Protein AF-A0A382CNJ0-F1 (afdb_monomer_lite)

Sequence (183 aa):
MDKNGNTVVKNKIWQTPEGKGLDHAAVQPHTAGRRARTCESCHDNPKTLGYGIEEGRFLKGYEKGFGVDLATVRGRKIPQQRQIQSQAIPGLDHDLSQIVTRNNRQLVSIGSHWPLTGPLPAFMRKKMERTGLCIGCHQNMLDEGMWAKVNSTAFINNEQHRAIMNRALSAYSKYKSAPIKLK

Secondary structure (DSSP, 8-state):
--TTS--S-SSPPPEETTEEEEEEPPPPSS--SSSPPPTHHHHT-TTTTTB-GGGGTSS--GGG-B----B-TTS-B--SS---SB---TT--S-TTB-B-TTS-B-EEE-TTSTT--SPPHHHHHHHTSTTSHHHHHTTTT-HHHHHHH--SSPP-HHHHHHHHHHHHHHHTTS-PPP----

Foldseek 3Di:
DDPVPDDPDDLEFDADPQATAPEDEFDDPADPDPDGDDLCVQLVACLNQQCAHVSQPDDFDLQPADFDADADPVRHGDDPDGDGPHDHNNLRGTHPSHQAHPVGRGHYHYPVVDPPDDGDDPVVSQVSNLPPVCCVQVVCVVVPVVNVVPDDPDDAHPVSVVVVVVVVVVVVVVDDDDDDDDD

Radius of gyration: 23.88 Å; chains: 1; bounding box: 51×46×76 Å

Structure (mmCIF, N/CA/C/O backbone):
data_AF-A0A382CNJ0-F1
#
_entry.id   AF-A0A382CNJ0-F1
#
loop_
_atom_site.group_PDB
_atom_site.id
_atom_site.type_symbol
_atom_site.label_atom_id
_atom_site.label_alt_id
_atom_site.label_comp_id
_atom_site.label_asym_id
_atom_site.label_entity_id
_atom_site.label_seq_id
_atom_site.pdbx_PDB_ins_code
_atom_site.Cartn_x
_atom_site.Cartn_y
_atom_site.Cartn_z
_atom_site.occupancy
_atom_site.B_iso_or_equiv
_atom_site.auth_seq_id
_atom_site.auth_comp_id
_atom_site.auth_asym_id
_atom_site.auth_atom_id
_atom_site.pdbx_PDB_model_num
ATOM 1 N N . MET A 1 1 ? -5.829 7.109 31.159 1.00 84.06 1 MET A N 1
ATOM 2 C CA . MET A 1 1 ? -7.006 7.404 32.001 1.00 84.06 1 MET A CA 1
ATOM 3 C C . MET A 1 1 ? -6.749 8.713 32.725 1.00 84.06 1 MET A C 1
ATOM 5 O O . MET A 1 1 ? -5.592 9.115 32.778 1.00 84.06 1 MET A O 1
ATOM 9 N N . ASP A 1 2 ? -7.783 9.413 33.180 1.00 92.56 2 ASP A N 1
ATOM 10 C CA . ASP A 1 2 ? -7.605 10.614 33.997 1.00 92.56 2 ASP A CA 1
ATOM 11 C C . ASP A 1 2 ? -7.265 10.216 35.442 1.00 92.56 2 ASP A C 1
ATOM 13 O O . ASP A 1 2 ? -7.192 9.031 35.781 1.00 92.56 2 ASP A O 1
ATOM 17 N N . LYS A 1 3 ? -7.075 11.217 36.305 1.00 94.19 3 LYS A N 1
ATOM 18 C CA . LYS A 1 3 ? -6.813 11.019 37.738 1.00 94.19 3 LYS A CA 1
ATOM 19 C C . LYS A 1 3 ? -7.940 10.294 38.492 1.00 94.19 3 LYS A C 1
ATOM 21 O O . LYS A 1 3 ? -7.707 9.821 39.595 1.00 94.19 3 LYS A O 1
ATOM 26 N N . ASN A 1 4 ? -9.135 10.209 37.907 1.00 95.12 4 ASN A N 1
ATOM 27 C CA . ASN A 1 4 ? -10.314 9.571 38.490 1.00 95.12 4 ASN A CA 1
ATOM 28 C C . ASN A 1 4 ? -10.550 8.159 37.916 1.00 95.12 4 ASN A C 1
ATOM 30 O O . ASN A 1 4 ? -11.558 7.534 38.230 1.00 95.12 4 ASN A O 1
ATOM 34 N N . GLY A 1 5 ? -9.655 7.657 37.056 1.00 93.88 5 GLY A N 1
ATOM 35 C CA . GLY A 1 5 ? -9.800 6.351 36.408 1.00 93.88 5 GLY A CA 1
ATOM 36 C C . GLY A 1 5 ? -10.704 6.348 35.170 1.00 93.88 5 GLY A C 1
ATOM 37 O O . GLY A 1 5 ? -10.964 5.285 34.608 1.00 93.88 5 GLY A O 1
ATOM 38 N N . ASN A 1 6 ? -11.157 7.505 34.681 1.00 95.62 6 ASN A N 1
ATOM 39 C CA . ASN A 1 6 ? -11.971 7.568 33.470 1.00 95.62 6 ASN A CA 1
ATOM 40 C C . ASN A 1 6 ? -11.113 7.416 32.212 1.00 95.62 6 ASN A C 1
ATOM 42 O O . ASN A 1 6 ? -9.960 7.856 32.127 1.00 95.62 6 ASN A O 1
ATOM 46 N N . THR A 1 7 ? -11.696 6.824 31.172 1.00 93.56 7 THR A N 1
ATOM 47 C CA . THR A 1 7 ? -11.050 6.740 29.858 1.00 93.56 7 THR A CA 1
ATOM 48 C C . THR A 1 7 ? -11.019 8.121 29.203 1.00 93.56 7 THR A C 1
ATOM 50 O O . THR A 1 7 ? -12.058 8.658 28.846 1.00 93.56 7 THR A O 1
ATOM 53 N N . VAL A 1 8 ? -9.820 8.675 29.011 1.00 93.00 8 VAL A N 1
ATOM 54 C CA . VAL A 1 8 ? -9.621 9.994 28.370 1.00 93.00 8 VAL A CA 1
ATOM 55 C C . VAL A 1 8 ? -9.593 9.867 26.851 1.00 93.00 8 VAL A C 1
ATOM 57 O O . VAL A 1 8 ? -10.141 10.696 26.135 1.00 93.00 8 VAL A O 1
ATOM 60 N N . VAL A 1 9 ? -8.965 8.803 26.347 1.00 92.31 9 VAL A N 1
ATOM 61 C CA . VAL A 1 9 ? -8.869 8.491 24.921 1.00 92.31 9 VAL A CA 1
ATOM 62 C C . VAL A 1 9 ? -8.908 6.975 24.759 1.00 92.31 9 VAL A C 1
ATOM 64 O O . VAL A 1 9 ? -8.212 6.258 25.476 1.00 92.31 9 VAL A O 1
ATOM 67 N N . LYS A 1 10 ? -9.704 6.487 23.805 1.00 92.12 10 LYS A N 1
ATOM 68 C CA . LYS A 1 10 ? -9.759 5.075 23.408 1.00 92.12 10 LYS A CA 1
ATOM 69 C C . LYS A 1 10 ? -9.636 4.978 21.895 1.00 92.12 10 LYS A C 1
ATOM 71 O O . LYS A 1 10 ? -10.383 5.650 21.191 1.00 92.12 10 LYS A O 1
ATOM 76 N N . ASN A 1 11 ? -8.712 4.143 21.415 1.00 93.19 11 ASN A N 1
ATOM 77 C CA . ASN A 1 11 ? -8.548 3.795 19.997 1.00 93.19 11 ASN A CA 1
ATOM 78 C C . ASN A 1 11 ? -8.570 5.002 19.037 1.00 93.19 11 ASN A C 1
ATOM 80 O O . ASN A 1 11 ? -9.152 4.952 17.952 1.00 93.19 11 ASN A O 1
ATOM 84 N N . LYS A 1 12 ? -7.949 6.110 19.454 1.00 93.19 12 LYS A N 1
ATOM 85 C CA . LYS A 1 12 ? -7.821 7.325 18.650 1.00 93.19 12 LYS A CA 1
ATOM 86 C C . LYS A 1 12 ? -6.570 7.220 17.789 1.00 93.19 12 LYS A C 1
ATOM 88 O O . LYS A 1 12 ? -5.479 7.015 18.311 1.00 93.19 12 LYS A O 1
ATOM 93 N N . ILE A 1 13 ? -6.742 7.423 16.490 1.00 93.44 13 ILE A N 1
ATOM 94 C CA . ILE A 1 13 ? -5.640 7.636 15.554 1.00 93.44 13 ILE A CA 1
ATOM 95 C C . ILE A 1 13 ? -5.435 9.142 15.406 1.00 93.44 13 ILE A C 1
ATOM 97 O O . ILE A 1 13 ? -6.371 9.873 15.069 1.00 93.44 13 ILE A O 1
ATOM 101 N N . TRP A 1 14 ? -4.216 9.593 15.683 1.00 92.56 14 TRP A N 1
ATOM 102 C CA . TRP A 1 14 ? -3.784 10.968 15.451 1.00 92.56 14 TRP A CA 1
ATOM 103 C C . TRP A 1 14 ? -3.326 11.139 14.003 1.00 92.56 14 TRP A C 1
ATOM 105 O O . TRP A 1 14 ? -2.926 10.170 13.364 1.00 92.56 14 TRP A O 1
ATOM 115 N N . GLN A 1 15 ? -3.431 12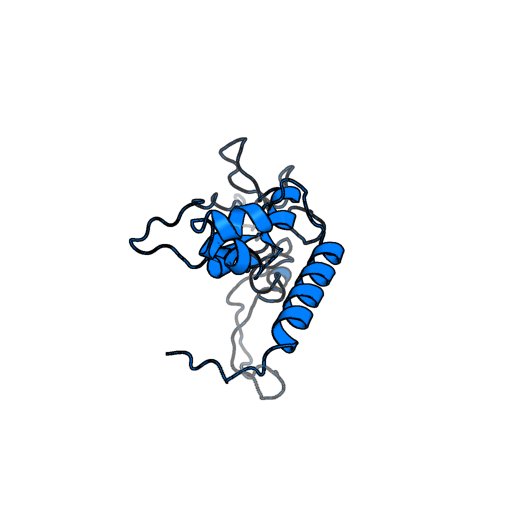.353 13.467 1.00 91.00 15 GLN A N 1
ATOM 116 C CA . GLN A 1 15 ? -3.007 12.661 12.100 1.00 91.00 15 GLN A CA 1
ATOM 117 C C . GLN A 1 15 ? -1.586 13.226 12.108 1.00 91.00 15 GLN A C 1
ATOM 119 O O . GLN A 1 15 ? -1.226 13.981 13.011 1.00 91.00 15 GLN A O 1
ATOM 124 N N . THR A 1 16 ? -0.813 12.886 11.086 1.00 89.00 16 THR A N 1
ATOM 125 C CA . THR A 1 16 ? 0.437 13.547 10.701 1.00 89.00 16 THR A CA 1
ATOM 126 C C . THR A 1 16 ? 0.211 14.291 9.379 1.00 89.00 16 THR A C 1
ATOM 128 O O . THR A 1 16 ? -0.836 14.103 8.748 1.00 89.00 16 THR A O 1
ATOM 131 N N . PRO A 1 17 ? 1.150 15.140 8.926 1.00 88.00 17 PRO A N 1
ATOM 132 C CA . PRO A 1 17 ? 1.033 15.798 7.623 1.00 88.00 17 PRO A CA 1
ATOM 133 C C . PRO A 1 17 ? 0.864 14.820 6.445 1.00 88.00 17 PRO A C 1
ATOM 135 O O . PRO A 1 17 ? 0.212 15.150 5.458 1.00 88.00 17 PRO A O 1
ATOM 138 N N . GLU A 1 18 ? 1.419 13.609 6.553 1.00 85.50 18 GLU A N 1
ATOM 139 C CA . GLU A 1 18 ? 1.436 12.590 5.496 1.00 85.50 18 GLU A CA 1
ATOM 140 C C . GLU A 1 18 ? 0.220 11.646 5.525 1.00 85.50 18 GLU A C 1
ATOM 142 O O . GLU A 1 18 ? -0.078 10.991 4.522 1.00 85.50 18 GLU A O 1
ATOM 147 N N . GLY A 1 19 ? -0.481 11.540 6.659 1.00 88.94 19 GLY A N 1
ATOM 148 C CA . GLY A 1 19 ? -1.627 10.646 6.817 1.00 88.94 19 GLY A CA 1
ATOM 149 C C . GLY A 1 19 ? -1.921 10.274 8.269 1.00 88.94 19 GLY A C 1
ATOM 150 O O . GLY A 1 19 ? -1.578 10.985 9.208 1.00 88.94 19 GLY A O 1
ATOM 151 N N . LYS A 1 20 ? -2.576 9.131 8.472 1.00 93.00 20 LYS A N 1
ATOM 152 C CA . LYS A 1 20 ? -2.833 8.591 9.812 1.00 93.00 20 LYS A CA 1
ATOM 153 C C . LYS A 1 20 ? -1.515 8.197 10.473 1.00 93.00 20 LYS A C 1
ATOM 155 O O . LYS A 1 20 ? -0.729 7.484 9.857 1.00 93.00 20 LYS A O 1
ATOM 160 N N . GLY A 1 21 ? -1.324 8.579 11.735 1.00 90.44 21 GLY A N 1
ATOM 161 C CA . GLY A 1 21 ? -0.161 8.264 12.574 1.00 90.44 21 GLY A CA 1
ATOM 162 C C . GLY A 1 21 ? -0.084 6.791 12.977 1.00 90.44 21 GLY A C 1
ATOM 163 O O . GLY A 1 21 ? -0.119 6.452 14.156 1.00 90.44 21 GLY A O 1
ATOM 164 N N . LEU A 1 22 ? -0.038 5.920 11.978 1.00 87.38 22 LEU A N 1
ATOM 165 C CA . LEU A 1 22 ? 0.179 4.486 12.062 1.00 87.38 22 LEU A CA 1
ATOM 166 C C . LEU A 1 22 ? 1.546 4.239 11.429 1.00 87.38 22 LEU A C 1
ATOM 168 O O . LEU A 1 22 ? 1.629 3.964 10.233 1.00 87.38 22 LEU A O 1
ATOM 172 N N . ASP A 1 23 ? 2.609 4.438 12.207 1.00 82.69 23 ASP A N 1
ATOM 173 C CA . ASP A 1 23 ? 3.966 4.390 11.664 1.00 82.69 23 ASP A CA 1
ATOM 174 C C . ASP A 1 23 ? 4.317 2.969 11.217 1.00 82.69 23 ASP A C 1
ATOM 176 O O . ASP A 1 23 ? 4.277 2.013 11.997 1.00 82.69 23 ASP A O 1
ATOM 180 N N . HIS A 1 24 ? 4.643 2.838 9.936 1.00 83.75 24 HIS A N 1
ATOM 181 C CA . HIS A 1 24 ? 5.145 1.602 9.360 1.00 83.75 24 HIS A CA 1
ATOM 182 C C . HIS A 1 24 ? 6.660 1.683 9.220 1.00 83.75 24 HIS A C 1
ATOM 184 O O . HIS A 1 24 ? 7.203 2.665 8.711 1.00 83.75 24 HIS A O 1
ATOM 190 N N . ALA A 1 25 ? 7.349 0.617 9.626 1.00 79.81 25 ALA A N 1
ATOM 191 C CA . ALA A 1 25 ? 8.785 0.513 9.421 1.00 79.81 25 ALA A CA 1
ATOM 192 C C . ALA A 1 25 ? 9.112 0.513 7.919 1.00 79.81 25 ALA A C 1
ATOM 194 O O . ALA A 1 25 ? 8.466 -0.180 7.127 1.00 79.81 25 ALA A O 1
ATOM 195 N N . ALA A 1 26 ? 10.145 1.265 7.535 1.00 75.62 26 ALA A N 1
ATOM 196 C CA . ALA A 1 26 ? 10.660 1.235 6.174 1.00 75.62 26 ALA A CA 1
ATOM 197 C C . ALA A 1 26 ? 11.135 -0.186 5.823 1.00 75.62 26 ALA A C 1
ATOM 199 O O . ALA A 1 26 ? 11.853 -0.832 6.590 1.00 75.62 26 ALA A O 1
ATOM 200 N N . VAL A 1 27 ? 10.716 -0.685 4.661 1.00 69.44 27 VAL A N 1
ATOM 201 C CA . VAL A 1 27 ? 11.081 -2.027 4.199 1.00 69.44 27 VAL A CA 1
ATOM 202 C C . VAL A 1 27 ? 12.516 -2.049 3.676 1.00 69.44 27 VAL A C 1
ATOM 204 O O . VAL A 1 27 ? 12.941 -1.149 2.955 1.00 69.44 27 VAL A O 1
ATOM 207 N N . GLN A 1 28 ? 13.257 -3.107 4.013 1.00 67.69 28 GLN A N 1
ATOM 208 C CA . GLN A 1 28 ? 14.565 -3.381 3.419 1.00 67.69 28 GLN A CA 1
ATOM 209 C C . GLN A 1 28 ? 14.383 -3.674 1.919 1.00 67.69 28 GLN A C 1
ATOM 211 O O . GLN A 1 28 ? 13.685 -4.635 1.578 1.00 67.69 28 GLN A O 1
ATOM 216 N N . PRO A 1 29 ? 14.976 -2.876 1.009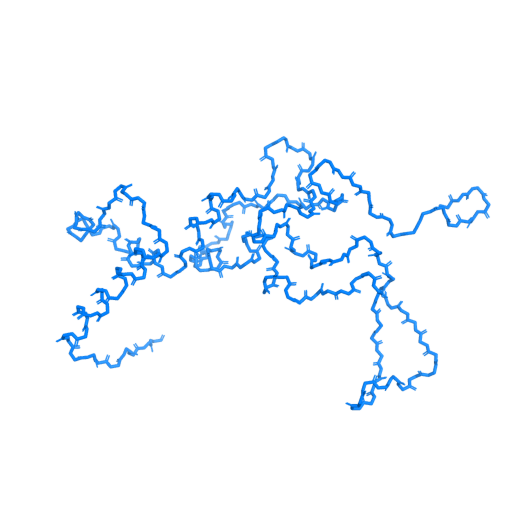 1.00 64.81 29 PRO A N 1
ATOM 217 C CA . PRO A 1 29 ? 14.693 -2.965 -0.424 1.00 64.81 29 PRO A CA 1
ATOM 218 C C . PRO A 1 29 ? 15.370 -4.163 -1.105 1.00 64.81 29 PRO A C 1
ATOM 220 O O . PRO A 1 29 ? 15.152 -4.395 -2.292 1.00 64.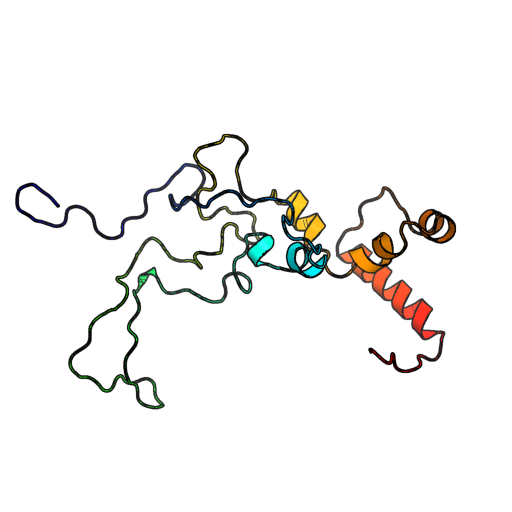81 29 PRO A O 1
ATOM 223 N N . HIS A 1 30 ? 16.185 -4.935 -0.380 1.00 62.34 30 HIS A N 1
ATOM 224 C CA . HIS A 1 30 ? 16.871 -6.111 -0.901 1.00 62.34 30 HIS A CA 1
ATOM 225 C C . HIS A 1 30 ? 16.569 -7.365 -0.073 1.00 62.34 30 HIS A C 1
ATOM 227 O O . HIS A 1 30 ? 16.402 -7.334 1.146 1.00 62.34 30 HIS A O 1
ATOM 233 N N . THR A 1 31 ? 16.530 -8.512 -0.751 1.00 65.38 31 THR A N 1
ATOM 234 C CA . THR A 1 31 ? 16.399 -9.814 -0.086 1.00 65.38 31 THR A CA 1
ATOM 235 C C . THR A 1 31 ? 17.691 -10.109 0.684 1.00 65.38 31 THR A C 1
ATOM 237 O O . THR A 1 31 ? 18.755 -10.144 0.083 1.00 65.38 31 THR A O 1
ATOM 240 N N . ALA A 1 32 ? 17.611 -10.340 1.998 1.00 72.44 32 ALA A N 1
ATOM 241 C CA . ALA A 1 32 ? 18.757 -10.753 2.828 1.00 72.44 32 ALA A CA 1
ATOM 242 C C . ALA A 1 32 ? 18.930 -12.289 2.919 1.00 72.44 32 ALA A C 1
ATOM 244 O O . ALA A 1 32 ? 19.758 -12.793 3.672 1.00 72.44 32 ALA A O 1
ATOM 245 N N . GLY A 1 33 ? 18.110 -13.052 2.189 1.00 76.44 33 GLY A N 1
ATOM 246 C CA . GLY A 1 33 ? 18.160 -14.515 2.149 1.00 76.44 33 GLY A CA 1
ATOM 247 C C . GLY A 1 33 ? 19.165 -15.062 1.129 1.00 76.44 33 GLY A C 1
ATOM 248 O O . GLY A 1 33 ? 19.521 -14.389 0.168 1.00 76.44 33 GLY A O 1
ATOM 249 N N . ARG A 1 34 ? 19.565 -16.333 1.292 1.00 79.50 34 ARG A N 1
ATOM 250 C CA . ARG A 1 34 ? 20.523 -17.032 0.401 1.00 79.50 34 ARG A CA 1
ATOM 251 C C . ARG A 1 34 ? 20.033 -17.229 -1.039 1.00 79.50 34 ARG A C 1
ATOM 253 O O . ARG A 1 34 ? 20.834 -17.535 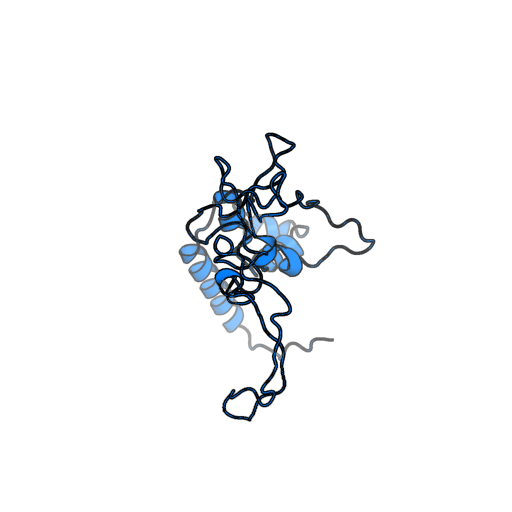-1.914 1.00 79.50 34 ARG A O 1
ATOM 260 N N . ARG A 1 35 ? 18.723 -17.135 -1.272 1.00 76.62 35 ARG A N 1
ATOM 261 C CA . ARG A 1 35 ? 18.098 -17.223 -2.596 1.00 76.62 35 ARG A CA 1
ATOM 262 C C . ARG A 1 35 ? 17.345 -15.927 -2.858 1.00 76.62 35 ARG A C 1
ATOM 264 O O . ARG A 1 35 ? 16.552 -15.506 -2.014 1.00 76.62 35 ARG A O 1
ATOM 271 N N . ALA A 1 36 ? 17.588 -15.323 -4.017 1.00 74.88 36 ALA A N 1
ATOM 272 C CA . ALA A 1 36 ? 16.813 -14.180 -4.471 1.00 74.88 36 ALA A CA 1
ATOM 273 C C . ALA A 1 36 ? 15.347 -14.595 -4.671 1.00 74.88 36 ALA A C 1
ATOM 275 O O . ALA A 1 36 ? 15.061 -15.700 -5.138 1.00 74.88 36 ALA A O 1
ATOM 276 N N . ARG A 1 37 ? 14.416 -13.714 -4.293 1.00 73.56 37 ARG A N 1
ATOM 277 C CA . ARG A 1 37 ? 12.998 -13.886 -4.629 1.00 73.56 37 ARG A CA 1
ATOM 278 C C . ARG A 1 37 ? 12.807 -13.719 -6.136 1.00 73.56 37 ARG A C 1
ATOM 280 O O . ARG A 1 37 ? 13.584 -13.015 -6.779 1.00 73.56 37 ARG A O 1
ATOM 287 N N . THR A 1 38 ? 11.763 -14.337 -6.681 1.00 73.00 38 THR A N 1
ATOM 288 C CA . THR A 1 38 ? 11.374 -14.101 -8.076 1.00 73.00 38 THR A CA 1
ATOM 289 C C . THR A 1 38 ? 10.930 -12.650 -8.259 1.00 73.00 38 THR A C 1
ATOM 291 O O . THR A 1 38 ? 10.475 -12.007 -7.307 1.00 73.00 38 THR A O 1
ATOM 294 N N . CYS A 1 39 ? 11.066 -12.119 -9.473 1.00 69.75 39 CYS A N 1
ATOM 295 C CA . CYS A 1 39 ? 10.711 -10.736 -9.779 1.00 69.75 39 CYS A CA 1
ATOM 296 C C . CYS A 1 39 ? 9.248 -10.443 -9.402 1.00 69.75 39 CYS A C 1
ATOM 298 O O . CYS A 1 39 ? 8.950 -9.431 -8.769 1.00 69.75 39 CYS A O 1
ATOM 300 N N . GLU A 1 40 ? 8.346 -11.373 -9.700 1.00 72.25 40 GLU A N 1
ATOM 301 C CA . GLU A 1 40 ? 6.896 -11.282 -9.492 1.00 72.25 40 GLU A CA 1
ATOM 302 C C . GLU A 1 40 ? 6.552 -11.156 -8.009 1.00 72.25 40 GLU A C 1
ATOM 304 O O . GLU A 1 40 ? 5.628 -10.432 -7.645 1.00 72.25 40 GLU A O 1
ATOM 309 N N . SER A 1 41 ? 7.350 -11.780 -7.131 1.00 73.38 41 SER A N 1
ATOM 310 C CA . SER A 1 41 ? 7.137 -11.717 -5.683 1.00 73.38 41 SER A CA 1
ATOM 311 C C . SER A 1 41 ? 7.139 -10.281 -5.150 1.00 73.38 41 SER A C 1
ATOM 313 O O . SER A 1 41 ? 6.546 -10.036 -4.095 1.00 73.38 41 SER A O 1
ATOM 315 N N . CYS A 1 42 ? 7.815 -9.356 -5.837 1.00 71.62 42 CYS A N 1
ATOM 316 C CA . CYS A 1 42 ? 7.889 -7.952 -5.450 1.00 71.62 42 CYS A CA 1
ATOM 317 C C . CYS A 1 42 ? 7.249 -7.012 -6.476 1.00 71.62 42 CYS A C 1
ATOM 319 O O . CYS A 1 42 ? 6.593 -6.050 -6.086 1.00 71.62 42 CYS A O 1
ATOM 321 N N . HIS A 1 43 ? 7.427 -7.275 -7.769 1.00 73.25 43 HIS A N 1
ATOM 322 C CA . HIS A 1 43 ? 6.995 -6.376 -8.833 1.00 73.25 43 HIS A CA 1
ATOM 323 C C . HIS A 1 43 ? 5.530 -6.573 -9.240 1.00 73.25 43 HIS A C 1
ATOM 325 O O . HIS A 1 43 ? 4.938 -5.616 -9.723 1.00 73.25 43 HIS A O 1
ATOM 331 N N . ASP A 1 44 ? 4.935 -7.745 -8.976 1.00 76.50 44 ASP A N 1
ATOM 332 C CA . ASP A 1 44 ? 3.520 -8.063 -9.259 1.00 76.50 44 ASP A CA 1
ATOM 333 C C . ASP A 1 44 ? 2.683 -8.255 -7.993 1.00 76.50 44 ASP A C 1
ATOM 335 O O . ASP A 1 44 ? 1.645 -8.908 -7.975 1.00 76.50 44 ASP A O 1
ATOM 339 N N . ASN A 1 45 ? 3.154 -7.692 -6.884 1.00 83.69 45 ASN A N 1
ATOM 340 C CA . ASN A 1 45 ? 2.489 -7.834 -5.605 1.00 83.69 45 ASN A CA 1
ATOM 341 C C . ASN A 1 45 ? 1.928 -6.478 -5.145 1.00 83.69 45 ASN A C 1
ATOM 343 O O . ASN A 1 45 ? 2.707 -5.594 -4.767 1.00 83.69 45 ASN A O 1
ATOM 347 N N . PRO A 1 46 ? 0.591 -6.305 -5.108 1.00 88.62 46 PRO A N 1
A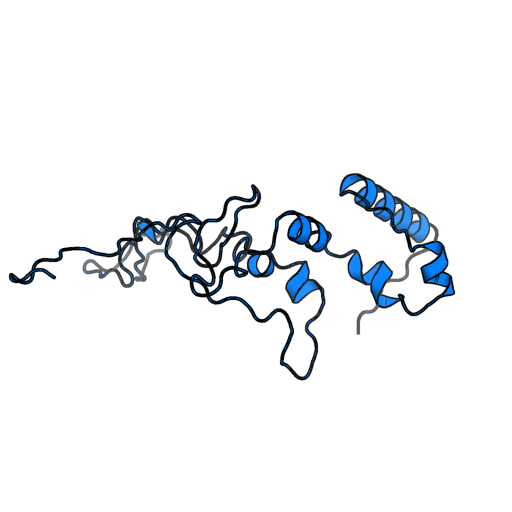TOM 348 C CA . PRO A 1 46 ? -0.038 -5.071 -4.643 1.00 88.62 46 PRO A CA 1
ATOM 349 C C . PRO A 1 46 ? 0.411 -4.645 -3.243 1.00 88.62 46 PRO A C 1
ATOM 351 O O . PRO A 1 46 ? 0.594 -3.453 -2.998 1.00 88.62 46 PRO A O 1
ATOM 354 N N . LYS A 1 47 ? 0.672 -5.603 -2.343 1.00 88.62 47 LYS A N 1
ATOM 355 C CA . LYS A 1 47 ? 1.164 -5.327 -0.988 1.00 88.62 47 LYS A CA 1
ATOM 356 C C . LYS A 1 47 ? 2.551 -4.696 -1.028 1.00 88.62 47 LYS A C 1
ATOM 358 O O . LYS A 1 47 ? 2.787 -3.704 -0.348 1.00 88.62 47 LYS A O 1
ATOM 363 N N . THR A 1 48 ? 3.451 -5.238 -1.847 1.00 85.19 48 THR A N 1
ATOM 364 C CA . THR A 1 48 ? 4.822 -4.720 -2.000 1.00 85.19 48 THR A CA 1
ATOM 365 C C . THR A 1 48 ? 4.832 -3.310 -2.589 1.00 85.19 48 THR A C 1
ATOM 367 O O . THR A 1 48 ? 5.655 -2.482 -2.210 1.00 85.19 48 THR A O 1
ATOM 370 N N . LEU A 1 49 ? 3.873 -3.005 -3.463 1.00 88.12 49 LEU A N 1
ATOM 371 C CA . LEU A 1 49 ? 3.673 -1.671 -4.034 1.00 88.12 49 LEU A CA 1
ATOM 372 C C . LEU A 1 49 ? 2.900 -0.720 -3.099 1.00 88.12 49 LEU A C 1
ATOM 374 O O . LEU A 1 49 ? 2.639 0.423 -3.466 1.00 88.12 49 LEU A O 1
ATOM 378 N N . GLY A 1 50 ? 2.538 -1.164 -1.893 1.00 90.75 50 GLY A N 1
ATOM 379 C CA . GLY A 1 50 ? 1.857 -0.355 -0.883 1.00 90.75 50 GLY A CA 1
ATOM 380 C C . GLY A 1 50 ? 0.342 -0.232 -1.064 1.00 90.75 50 GLY A C 1
ATOM 381 O O . GLY A 1 50 ? -0.280 0.539 -0.340 1.00 90.75 50 GLY A O 1
ATOM 382 N N . TYR A 1 51 ? -0.278 -0.983 -1.978 1.00 92.88 51 TYR A N 1
ATOM 383 C CA . TYR A 1 51 ? -1.734 -0.979 -2.185 1.00 92.88 51 TYR A CA 1
ATOM 384 C C . TYR A 1 51 ? -2.509 -1.875 -1.217 1.00 92.88 51 TYR A C 1
ATOM 386 O O . TYR A 1 51 ? -3.738 -1.854 -1.243 1.00 92.88 51 TYR A O 1
ATOM 394 N N . GLY A 1 52 ? -1.812 -2.626 -0.364 1.00 92.31 52 GLY A N 1
ATOM 395 C CA . GLY A 1 52 ? -2.401 -3.600 0.553 1.00 92.31 52 GLY A CA 1
ATOM 396 C C . GLY A 1 52 ? -2.487 -5.006 -0.033 1.00 92.31 52 GLY A C 1
ATOM 397 O O . GLY A 1 52 ? -2.244 -5.227 -1.223 1.00 92.31 52 GLY A O 1
ATOM 398 N N . ILE A 1 53 ? -2.808 -5.976 0.821 1.00 90.75 53 ILE A N 1
ATOM 399 C CA . ILE A 1 53 ? -3.035 -7.363 0.412 1.00 90.75 53 ILE A CA 1
ATOM 400 C C . ILE A 1 53 ? -4.264 -7.374 -0.491 1.00 90.75 53 ILE A C 1
ATOM 402 O O . ILE A 1 53 ? -5.323 -6.890 -0.095 1.00 90.75 53 ILE A O 1
ATOM 406 N N . GLU A 1 54 ? -4.122 -7.912 -1.707 1.00 89.88 54 GLU A N 1
ATOM 407 C CA . GLU A 1 54 ? -5.229 -7.983 -2.675 1.00 89.88 54 GLU A CA 1
ATOM 408 C C . GLU A 1 54 ? -5.859 -6.598 -2.910 1.00 89.88 54 GLU A C 1
ATOM 410 O O . GLU A 1 54 ? -7.076 -6.424 -2.890 1.00 89.88 54 GLU A O 1
ATOM 415 N N . GLU A 1 55 ? -5.005 -5.578 -3.047 1.00 89.50 55 GLU A N 1
ATOM 416 C CA . GLU A 1 55 ? -5.393 -4.167 -3.216 1.00 89.50 55 GLU A CA 1
ATOM 417 C C . GLU A 1 55 ? -6.173 -3.564 -2.039 1.00 89.50 55 GLU A C 1
ATOM 419 O O . GLU A 1 55 ? -6.965 -2.630 -2.199 1.00 89.50 55 GLU A O 1
ATOM 424 N N . GLY A 1 56 ? -5.978 -4.115 -0.841 1.00 90.88 56 GLY A N 1
ATOM 425 C CA . GLY A 1 56 ? -6.718 -3.697 0.341 1.00 90.88 56 GLY A CA 1
ATOM 426 C C . GLY A 1 56 ? -8.189 -4.083 0.263 1.00 90.88 56 GLY A C 1
ATOM 427 O O . GLY A 1 56 ? -9.028 -3.460 0.911 1.00 90.88 56 GLY A O 1
ATOM 428 N N . ARG A 1 57 ? -8.545 -5.074 -0.568 1.00 90.06 57 ARG A N 1
ATOM 429 C CA . ARG A 1 57 ? -9.912 -5.601 -0.665 1.00 90.06 57 ARG A CA 1
ATOM 430 C C . ARG A 1 57 ? -10.331 -6.297 0.625 1.00 90.06 57 ARG A C 1
ATOM 432 O O . ARG A 1 57 ? -11.496 -6.195 1.015 1.00 90.06 57 ARG A O 1
ATOM 439 N N . PHE A 1 58 ? -9.399 -7.005 1.253 1.00 86.88 58 PHE A N 1
ATOM 440 C CA . PHE A 1 58 ? -9.628 -7.762 2.477 1.00 86.88 58 PHE A CA 1
ATOM 441 C C . PHE A 1 58 ? -9.261 -6.949 3.718 1.00 86.88 58 PHE A C 1
ATOM 443 O O . PHE A 1 58 ? -8.826 -5.807 3.614 1.00 86.88 58 PHE A O 1
ATOM 450 N N . LEU A 1 59 ? -9.475 -7.545 4.897 1.00 84.88 59 LEU A N 1
ATOM 451 C CA . LEU A 1 59 ? -9.064 -6.970 6.181 1.00 84.88 59 LEU A CA 1
ATOM 452 C C . LEU A 1 59 ? -9.620 -5.551 6.414 1.00 84.88 59 LEU A C 1
ATOM 454 O O . LEU A 1 59 ? -8.930 -4.672 6.906 1.00 84.88 59 LEU A O 1
ATOM 458 N N . LYS A 1 60 ? -10.882 -5.320 6.045 1.00 87.81 60 LYS A N 1
ATOM 459 C CA . LYS A 1 60 ? -11.627 -4.091 6.369 1.00 87.81 60 LYS A CA 1
ATOM 460 C C . LYS A 1 60 ? -12.497 -4.305 7.608 1.00 87.81 60 LYS A C 1
ATOM 462 O O . LYS A 1 60 ? -12.700 -5.442 8.031 1.00 87.81 60 LYS A O 1
ATOM 467 N N . GLY A 1 61 ? -13.082 -3.234 8.142 1.00 89.94 61 GLY A N 1
ATOM 468 C CA . GLY A 1 61 ? -14.039 -3.324 9.247 1.00 89.94 61 GLY A CA 1
ATOM 469 C C . GLY A 1 61 ? -13.424 -3.115 10.629 1.00 89.94 61 GLY A C 1
ATOM 470 O O . GLY A 1 61 ? -14.119 -3.294 11.630 1.00 89.94 61 GLY A O 1
ATOM 471 N N . TYR A 1 62 ? -12.146 -2.728 10.716 1.00 92.00 62 TYR A N 1
ATOM 472 C CA . TYR A 1 62 ? -11.509 -2.396 11.992 1.00 92.00 62 TYR A CA 1
ATOM 473 C C . TYR A 1 62 ? -12.229 -1.249 12.712 1.00 92.00 62 TYR A C 1
ATOM 475 O O . TYR A 1 62 ? -12.250 -1.214 13.942 1.00 92.00 62 TYR A O 1
ATOM 483 N N . GLU A 1 63 ? -12.913 -0.372 11.974 1.00 93.56 63 GLU A N 1
ATOM 484 C CA . GLU A 1 63 ? -13.742 0.703 12.513 1.00 93.56 63 GLU A CA 1
ATOM 485 C C . GLU A 1 63 ? -14.969 0.210 13.294 1.00 93.56 63 GLU A C 1
ATOM 487 O O . GLU A 1 63 ? -15.555 0.974 14.057 1.00 93.56 63 GLU A O 1
ATOM 492 N N . LYS A 1 64 ? -15.339 -1.068 13.145 1.00 91.38 64 LYS A N 1
ATOM 493 C CA . LYS A 1 64 ? -16.487 -1.705 13.816 1.00 91.38 64 LYS A CA 1
ATOM 494 C C . LYS A 1 64 ? -16.069 -2.663 14.930 1.00 91.38 64 LYS A C 1
ATOM 496 O O . LYS A 1 64 ? -16.903 -3.056 15.744 1.00 91.38 64 LYS A O 1
ATOM 501 N N . GLY A 1 65 ? -14.784 -3.011 14.986 1.00 90.12 65 GLY A N 1
ATOM 502 C CA . GLY A 1 65 ? -14.285 -4.105 15.810 1.00 90.12 65 GLY A CA 1
ATOM 503 C C . GLY A 1 65 ? -14.709 -5.462 15.249 1.00 90.12 65 GLY A C 1
ATOM 504 O O . GLY A 1 65 ? -15.539 -5.550 14.342 1.00 90.12 65 GLY A O 1
ATOM 505 N N . PHE A 1 66 ? -14.133 -6.541 15.773 1.00 88.75 66 PHE A N 1
ATOM 506 C CA . PHE A 1 66 ? -14.484 -7.884 15.319 1.00 88.75 66 PHE A CA 1
ATOM 507 C C . PHE A 1 66 ? -14.724 -8.859 16.468 1.00 88.75 66 PHE A C 1
ATOM 509 O O . PHE A 1 66 ? -14.075 -8.815 17.516 1.00 88.75 66 PHE A O 1
ATOM 516 N N . GLY A 1 67 ? -15.702 -9.731 16.214 1.00 88.06 67 GLY A N 1
ATOM 517 C CA . GLY A 1 67 ? -16.205 -10.763 17.107 1.00 88.06 67 GLY A CA 1
ATOM 518 C C . GLY A 1 67 ? -16.191 -12.136 16.427 1.00 88.06 67 GLY A C 1
ATOM 519 O O . GLY A 1 67 ? -16.944 -12.348 15.466 1.00 88.06 67 GLY A O 1
ATOM 520 N N . VAL A 1 68 ? -15.380 -13.079 16.902 1.00 88.50 68 VAL A N 1
ATOM 521 C CA . VAL A 1 68 ? -15.416 -14.480 16.449 1.00 88.50 68 VAL A CA 1
ATOM 522 C C . VAL A 1 68 ? -16.270 -15.280 17.426 1.00 88.50 68 VAL A C 1
ATOM 524 O O . VAL A 1 68 ? -16.000 -15.292 18.618 1.00 88.50 68 VAL A O 1
ATOM 527 N N . ASP A 1 69 ? -17.316 -15.919 16.905 1.00 91.38 69 ASP A N 1
ATOM 528 C CA . ASP A 1 69 ? -18.313 -16.660 17.687 1.00 91.38 69 ASP A CA 1
ATOM 529 C C . ASP A 1 69 ? -19.010 -17.684 16.795 1.00 91.38 69 ASP A C 1
ATOM 531 O O . ASP A 1 69 ? -19.141 -17.446 15.585 1.00 91.38 69 ASP A O 1
ATOM 535 N N . LEU A 1 70 ? -19.538 -18.749 17.411 1.00 92.69 70 LEU A N 1
ATOM 536 C CA . LEU A 1 70 ? -20.371 -19.754 16.748 1.00 92.69 70 LEU A CA 1
ATOM 537 C C . LEU A 1 70 ? -21.579 -19.093 16.075 1.00 92.69 70 LEU A C 1
ATOM 539 O O . LEU A 1 70 ? -22.300 -18.300 16.689 1.00 92.69 70 LEU A O 1
ATOM 543 N N . ALA A 1 71 ? -21.814 -19.431 14.811 1.00 93.75 71 ALA A N 1
ATOM 544 C CA . ALA A 1 71 ? -22.895 -18.880 14.010 1.00 93.75 71 ALA A CA 1
ATOM 545 C C . ALA A 1 71 ? -23.638 -19.987 13.260 1.00 93.75 71 ALA A C 1
ATOM 547 O O . ALA A 1 71 ? -23.057 -20.987 12.850 1.00 93.75 71 ALA A O 1
ATOM 548 N N . THR A 1 72 ? -24.936 -19.786 13.061 1.00 94.56 72 THR A N 1
ATOM 549 C CA . THR A 1 72 ? -25.737 -20.589 12.130 1.00 94.56 72 THR A CA 1
ATOM 550 C C . THR A 1 72 ? -25.259 -20.384 10.690 1.00 94.56 72 THR A C 1
ATOM 552 O O . THR A 1 72 ? -24.610 -19.383 10.382 1.00 94.56 72 THR A O 1
ATOM 555 N N . VAL A 1 73 ? -25.688 -21.256 9.772 1.00 94.81 73 VAL A N 1
ATOM 556 C CA . VAL A 1 73 ? -25.409 -21.119 8.327 1.00 94.81 73 VAL A CA 1
ATOM 557 C C . VAL A 1 73 ? -25.897 -19.792 7.723 1.00 94.81 73 VAL A C 1
ATOM 559 O O . VAL A 1 73 ? -25.413 -19.373 6.680 1.00 94.81 73 VAL A O 1
ATOM 562 N N . ARG A 1 74 ? -26.834 -19.100 8.389 1.00 94.00 74 ARG A N 1
ATOM 563 C CA . ARG A 1 74 ? -27.355 -17.778 7.995 1.00 94.00 74 ARG A CA 1
ATOM 564 C C . ARG A 1 74 ? -26.631 -16.611 8.682 1.00 94.00 74 ARG A C 1
ATOM 566 O O . ARG A 1 74 ? -27.118 -15.488 8.653 1.00 94.00 74 ARG A O 1
ATOM 573 N N . GLY A 1 75 ? -25.522 -16.863 9.379 1.00 88.25 75 GLY A N 1
ATOM 574 C CA . GLY A 1 75 ? -24.725 -15.834 10.057 1.00 88.25 75 GLY A CA 1
ATOM 575 C C . GLY A 1 75 ? -25.266 -15.371 11.416 1.00 88.25 75 GLY A C 1
ATOM 576 O O . GLY A 1 75 ? -24.605 -14.589 12.100 1.00 88.25 75 GLY A O 1
ATOM 577 N N . ARG A 1 76 ? -26.425 -15.872 11.873 1.00 90.81 76 ARG A N 1
ATOM 578 C CA . ARG A 1 76 ? -26.924 -15.580 13.228 1.00 90.81 76 ARG A CA 1
ATOM 579 C C . ARG A 1 76 ? -26.000 -16.215 14.261 1.00 90.81 76 ARG A C 1
ATOM 581 O O . ARG A 1 76 ? -25.880 -17.438 14.288 1.00 90.81 76 ARG A O 1
ATOM 588 N N . LYS A 1 77 ? -25.387 -15.401 15.116 1.00 91.75 77 LYS A N 1
ATOM 589 C CA . LYS A 1 77 ? -24.573 -15.866 16.245 1.00 91.75 77 LYS A CA 1
ATOM 590 C C . LYS A 1 77 ? -25.427 -16.663 17.244 1.00 91.75 77 LYS A C 1
ATOM 592 O O . LYS A 1 77 ? -26.537 -16.243 17.568 1.00 91.75 77 LYS A O 1
ATOM 597 N N . ILE A 1 78 ? -24.908 -17.803 17.695 1.00 93.56 78 ILE A N 1
ATOM 598 C CA . ILE A 1 78 ? -25.586 -18.758 18.588 1.00 93.56 78 ILE A CA 1
ATOM 599 C C . ILE A 1 78 ? -25.475 -18.339 20.064 1.00 93.56 78 ILE A C 1
ATOM 601 O O . ILE A 1 78 ? -26.502 -18.359 20.743 1.00 93.56 78 ILE A O 1
ATOM 605 N N . PRO A 1 79 ? -24.299 -17.918 20.578 1.00 93.00 79 PRO A N 1
ATOM 606 C CA . PRO A 1 79 ? -24.182 -17.522 21.977 1.00 93.00 79 PRO A CA 1
ATOM 607 C C . PRO A 1 79 ? -25.017 -16.274 22.290 1.00 93.00 79 PRO A C 1
ATOM 609 O O . PRO A 1 79 ? -25.075 -15.331 21.491 1.00 93.00 79 PRO A O 1
ATOM 612 N N . GLN A 1 80 ? -25.655 -16.257 23.462 1.00 89.50 80 GLN A N 1
ATOM 613 C CA . GLN A 1 80 ? -26.374 -15.077 23.957 1.00 89.50 80 GLN A CA 1
ATOM 614 C C . GLN A 1 80 ? -25.424 -14.065 24.603 1.00 89.50 80 GLN A C 1
ATOM 616 O O . GLN A 1 80 ? -25.575 -12.864 24.398 1.00 89.50 80 GLN A O 1
ATOM 621 N N . GLN A 1 81 ? -24.413 -14.554 25.319 1.00 89.44 81 GLN A N 1
ATOM 622 C CA . GLN A 1 81 ? -23.327 -13.744 25.861 1.00 89.44 81 GLN A CA 1
ATOM 623 C C . GLN A 1 81 ? -22.151 -13.766 24.890 1.00 89.44 81 GLN A C 1
ATOM 625 O O . GLN A 1 81 ? -21.742 -14.834 24.437 1.00 89.44 81 GLN A O 1
ATOM 630 N N . ARG A 1 82 ? -21.639 -12.586 24.538 1.00 86.25 82 ARG A N 1
ATOM 631 C CA . ARG A 1 82 ? -20.561 -12.426 23.557 1.00 86.25 82 ARG A CA 1
ATOM 632 C C . ARG A 1 82 ? -19.627 -11.317 23.986 1.00 86.25 82 ARG A C 1
ATOM 634 O O . ARG A 1 82 ? -20.064 -10.331 24.578 1.00 86.25 82 ARG A O 1
ATOM 641 N N . GLN A 1 83 ? -18.365 -11.453 23.607 1.00 87.31 83 GLN A N 1
ATOM 642 C CA . GLN A 1 83 ? -17.355 -10.428 23.803 1.00 87.31 83 GLN A CA 1
ATOM 643 C C . GLN A 1 83 ? -16.684 -10.109 22.472 1.00 87.31 83 GLN A C 1
ATOM 645 O O . GLN A 1 83 ? -16.383 -10.991 21.674 1.00 87.31 83 GLN A O 1
ATOM 650 N N . ILE A 1 84 ? -16.435 -8.824 22.242 1.00 88.31 84 ILE A N 1
ATOM 651 C CA . ILE A 1 84 ? -15.638 -8.367 21.107 1.00 88.31 84 ILE A CA 1
ATOM 652 C C . ILE A 1 84 ? -14.164 -8.677 21.401 1.00 88.31 84 ILE A C 1
ATOM 654 O O . ILE A 1 84 ? -13.620 -8.143 22.371 1.00 88.31 84 ILE A O 1
ATOM 658 N N . GLN A 1 85 ? -13.511 -9.490 20.564 1.00 89.19 85 GLN A N 1
ATOM 659 C CA . GLN A 1 85 ? -12.084 -9.804 20.714 1.00 89.19 85 GLN A CA 1
ATOM 660 C C . GLN A 1 85 ? -11.188 -8.625 20.324 1.00 89.19 85 GLN A C 1
ATOM 662 O O . GLN A 1 85 ? -10.160 -8.405 20.958 1.00 89.19 85 GLN A O 1
ATOM 667 N N . SER A 1 86 ? -11.578 -7.836 19.320 1.00 91.06 86 SER A N 1
ATOM 668 C CA . SER A 1 86 ? -10.857 -6.615 18.954 1.00 91.06 86 SER A CA 1
ATOM 669 C C . SER A 1 86 ? -11.798 -5.429 18.884 1.00 91.06 86 SER A C 1
ATOM 671 O O . SER A 1 86 ? -12.755 -5.411 18.110 1.00 91.06 86 SER A O 1
ATOM 673 N N . GLN A 1 87 ? -11.537 -4.450 19.742 1.00 93.19 87 GLN A N 1
ATOM 674 C CA . GLN A 1 87 ? -12.344 -3.245 19.862 1.00 93.19 87 GLN A CA 1
ATOM 675 C C . GLN A 1 87 ? -12.267 -2.406 18.584 1.00 93.19 87 GLN A C 1
ATOM 677 O O . GLN A 1 87 ? -11.227 -2.340 17.936 1.00 93.19 87 GLN A O 1
ATOM 682 N N . ALA A 1 88 ? -13.356 -1.706 18.274 1.00 94.31 88 ALA A N 1
ATOM 683 C CA . ALA A 1 88 ? -13.414 -0.777 17.156 1.00 94.31 88 ALA A CA 1
ATOM 684 C C . ALA A 1 88 ? -12.317 0.294 17.231 1.00 94.31 88 ALA A C 1
ATOM 686 O O . ALA A 1 88 ? -12.103 0.897 18.288 1.00 94.31 88 ALA A O 1
ATOM 687 N N . ILE A 1 89 ? -11.669 0.566 16.101 1.00 94.75 89 ILE A N 1
ATOM 688 C CA . ILE A 1 89 ? -10.727 1.671 15.912 1.00 94.75 89 ILE A CA 1
ATOM 689 C C . ILE A 1 89 ? -11.318 2.590 14.836 1.00 94.75 89 ILE A C 1
ATOM 691 O O . ILE A 1 89 ? -11.047 2.384 13.656 1.00 94.75 89 ILE A O 1
ATOM 695 N N . PRO A 1 90 ? -12.140 3.598 15.196 1.00 93.06 90 PRO A N 1
ATOM 696 C CA . PRO A 1 90 ? -12.918 4.374 14.223 1.00 93.06 90 PRO A CA 1
ATOM 697 C C . PRO A 1 90 ? -12.094 5.051 13.120 1.00 93.06 90 PRO A C 1
ATOM 699 O O . PRO A 1 90 ? -12.596 5.275 12.026 1.00 93.06 90 PRO A O 1
ATOM 702 N N . GLY A 1 91 ? -10.828 5.382 13.396 1.00 92.12 91 GLY A N 1
ATOM 703 C CA . GLY A 1 91 ? -9.923 5.981 12.410 1.00 92.12 91 GLY A CA 1
ATOM 704 C C . GLY A 1 91 ? -9.263 4.983 11.448 1.00 92.12 91 GLY A C 1
ATOM 705 O O . GLY A 1 91 ? -8.577 5.416 10.523 1.00 92.12 91 GLY A O 1
ATOM 706 N N . LEU A 1 92 ? -9.421 3.674 11.667 1.00 92.69 92 LEU A N 1
ATOM 707 C CA . LEU A 1 92 ? -8.821 2.611 10.862 1.00 92.69 92 LEU A CA 1
ATOM 708 C C . LEU A 1 92 ? -9.866 2.046 9.891 1.00 92.69 92 LEU A C 1
ATOM 710 O O . LEU A 1 92 ? -10.456 0.995 10.100 1.00 92.69 92 LEU A O 1
ATOM 714 N N . ASP A 1 93 ? -10.107 2.805 8.833 1.00 92.19 93 ASP A N 1
ATOM 715 C CA . ASP A 1 93 ? -11.133 2.598 7.798 1.00 92.19 93 ASP A CA 1
ATOM 716 C C . ASP A 1 93 ? -10.624 1.853 6.541 1.00 92.19 93 ASP A C 1
ATOM 718 O O . ASP A 1 93 ? -11.302 1.811 5.512 1.00 92.19 93 ASP A O 1
ATOM 722 N N . HIS A 1 94 ? -9.409 1.307 6.590 1.00 92.25 94 HIS A N 1
ATOM 723 C CA . HIS A 1 94 ? -8.728 0.655 5.470 1.00 92.25 94 HIS A CA 1
ATOM 724 C C . HIS A 1 94 ? -7.965 -0.586 5.949 1.00 92.25 94 HIS A C 1
ATOM 726 O O . HIS A 1 94 ? -7.820 -0.813 7.151 1.00 92.25 94 HIS A O 1
ATOM 732 N N . ASP A 1 95 ? -7.489 -1.390 4.997 1.00 92.75 95 ASP A N 1
ATOM 733 C CA . ASP A 1 95 ? -6.568 -2.499 5.267 1.00 92.75 95 ASP A CA 1
ATOM 734 C C . ASP A 1 95 ? -5.274 -1.949 5.883 1.00 92.75 95 ASP A C 1
ATOM 736 O O . ASP A 1 95 ? -4.644 -1.068 5.304 1.00 92.75 95 ASP A O 1
ATOM 740 N N . LEU A 1 96 ? -4.848 -2.499 7.024 1.00 90.50 96 LEU A N 1
ATOM 741 C CA . LEU A 1 96 ? -3.604 -2.117 7.704 1.00 90.50 96 LEU A CA 1
ATOM 742 C C . LEU A 1 96 ? -2.364 -2.230 6.814 1.00 90.50 96 LEU A C 1
ATOM 744 O O . LEU A 1 96 ? -1.395 -1.514 7.018 1.00 90.50 96 LEU A O 1
ATOM 748 N N . SER A 1 97 ? -2.375 -3.128 5.831 1.00 90.62 97 SER A N 1
ATOM 749 C CA . SER A 1 97 ? -1.269 -3.280 4.889 1.00 90.62 97 SER A CA 1
ATOM 750 C C . SER A 1 97 ? -1.306 -2.288 3.719 1.00 90.62 97 SER A C 1
ATOM 752 O O . SER A 1 97 ? -0.375 -2.267 2.909 1.00 90.62 97 SER A O 1
ATOM 754 N N . GLN A 1 98 ? -2.363 -1.475 3.606 1.00 93.38 98 GLN A N 1
ATOM 755 C CA . GLN A 1 98 ? -2.517 -0.467 2.564 1.00 93.38 98 GLN A CA 1
ATOM 756 C C . GLN A 1 98 ? -1.926 0.870 3.008 1.00 93.38 98 GLN A C 1
ATOM 758 O O . GLN A 1 98 ? -2.414 1.545 3.908 1.00 93.38 98 GLN A O 1
ATOM 763 N N . ILE A 1 99 ? -0.892 1.288 2.293 1.00 93.25 99 ILE A N 1
ATOM 764 C CA . ILE A 1 99 ? -0.111 2.484 2.583 1.00 93.25 99 ILE A CA 1
ATOM 765 C C . ILE A 1 99 ? -0.503 3.639 1.659 1.00 93.25 99 ILE A C 1
ATOM 767 O O . ILE A 1 99 ? -0.567 4.798 2.072 1.00 93.25 99 ILE A O 1
ATOM 771 N N . VAL A 1 100 ? -0.770 3.326 0.392 1.00 93.94 100 VAL A N 1
ATOM 772 C CA . VAL A 1 100 ? -1.135 4.275 -0.659 1.00 93.94 100 VAL A CA 1
ATOM 773 C C . VAL A 1 100 ? -2.296 3.730 -1.478 1.00 93.94 100 VAL A C 1
ATOM 775 O O . VAL A 1 100 ? -2.415 2.534 -1.723 1.00 93.94 100 VAL A O 1
ATOM 778 N N . THR A 1 101 ? -3.152 4.624 -1.956 1.00 93.25 101 THR A N 1
ATOM 779 C CA . THR A 1 101 ? -4.209 4.277 -2.913 1.00 93.25 101 THR A CA 1
ATOM 780 C C . THR A 1 101 ? -3.676 4.272 -4.351 1.00 93.25 101 THR A C 1
ATOM 782 O O . THR A 1 101 ? -2.655 4.899 -4.662 1.00 93.25 101 THR A O 1
ATOM 785 N N . ARG A 1 102 ? -4.418 3.637 -5.271 1.00 90.06 102 ARG A N 1
ATOM 786 C CA . ARG A 1 102 ? -4.165 3.702 -6.727 1.00 90.06 102 ARG A CA 1
ATOM 787 C C . ARG A 1 102 ? -4.116 5.148 -7.255 1.00 90.06 102 ARG A C 1
ATOM 789 O O . ARG A 1 102 ? -3.345 5.444 -8.161 1.00 90.06 102 ARG A O 1
ATOM 796 N N . ASN A 1 103 ? -4.838 6.069 -6.611 1.00 91.88 103 ASN A N 1
ATOM 797 C CA . ASN A 1 103 ? -4.866 7.499 -6.944 1.00 91.88 103 ASN A CA 1
ATOM 798 C C . ASN A 1 103 ? -3.725 8.303 -6.291 1.00 91.88 103 ASN A C 1
ATOM 800 O O . ASN A 1 103 ? -3.791 9.526 -6.225 1.00 91.88 103 ASN A O 1
ATOM 804 N N . ASN A 1 104 ? -2.682 7.632 -5.794 1.00 92.56 104 ASN A N 1
ATOM 805 C CA . ASN A 1 104 ? -1.510 8.248 -5.168 1.00 92.56 104 ASN A CA 1
ATOM 806 C C . ASN A 1 104 ? -1.789 9.039 -3.874 1.00 92.56 104 ASN A C 1
ATOM 808 O O . ASN A 1 104 ? -1.012 9.909 -3.494 1.00 92.56 104 ASN A O 1
ATOM 812 N N . ARG A 1 105 ? -2.874 8.719 -3.164 1.00 92.94 105 ARG A N 1
ATOM 813 C CA . ARG A 1 105 ? -3.116 9.246 -1.813 1.00 92.94 105 ARG A CA 1
ATOM 814 C C . ARG A 1 105 ? -2.462 8.342 -0.773 1.00 92.94 105 ARG A C 1
ATOM 816 O O . ARG A 1 105 ? -2.825 7.166 -0.724 1.00 92.94 105 ARG A O 1
ATOM 823 N N . GLN A 1 106 ? -1.550 8.878 0.034 1.00 93.31 106 GLN A N 1
ATOM 824 C CA . GLN A 1 106 ? -0.995 8.196 1.206 1.00 93.31 106 GLN A CA 1
ATOM 825 C C . GLN A 1 106 ? -2.047 8.116 2.322 1.00 93.31 106 GLN A C 1
ATOM 827 O O . GLN A 1 106 ? -2.850 9.033 2.498 1.00 93.31 106 GLN A O 1
ATOM 832 N N . LEU A 1 107 ? -2.112 6.973 3.004 1.00 93.38 107 LEU A N 1
ATOM 833 C CA . LEU A 1 107 ? -3.096 6.693 4.054 1.00 93.38 107 LEU A CA 1
ATOM 834 C C . LEU A 1 107 ? -2.491 6.761 5.453 1.00 93.38 107 LEU A C 1
ATOM 836 O O . LEU A 1 107 ? -3.186 7.162 6.388 1.00 93.38 107 LEU A O 1
ATOM 840 N N . VAL A 1 108 ? -1.220 6.383 5.582 1.00 91.81 108 VAL A N 1
ATOM 841 C CA . VAL A 1 108 ? -0.506 6.251 6.854 1.00 91.81 108 VAL A CA 1
ATOM 842 C C . VAL A 1 108 ? 0.890 6.852 6.768 1.00 91.81 108 VAL A C 1
ATOM 844 O O . VAL A 1 108 ? 1.492 6.882 5.693 1.00 91.81 108 VAL A O 1
ATOM 847 N N . SER A 1 109 ? 1.414 7.310 7.897 1.00 89.31 109 SER A N 1
ATOM 848 C CA . SER A 1 109 ? 2.809 7.730 8.040 1.00 89.31 109 SER A CA 1
ATOM 849 C C . SER A 1 109 ? 3.754 6.528 7.888 1.00 89.31 109 SER A C 1
ATOM 851 O O . SER A 1 109 ? 3.409 5.402 8.248 1.00 89.31 109 SER A O 1
ATOM 853 N N . ILE A 1 110 ? 4.949 6.751 7.343 1.00 87.06 110 ILE A N 1
ATOM 854 C CA . ILE A 1 110 ? 5.972 5.707 7.190 1.00 87.06 110 ILE A CA 1
ATOM 855 C C . ILE A 1 110 ? 7.307 6.275 7.616 1.00 87.06 110 ILE A C 1
ATOM 857 O O . ILE A 1 110 ? 7.712 7.310 7.095 1.00 87.06 110 ILE A O 1
ATOM 861 N N . GLY A 1 111 ? 8.002 5.550 8.485 1.00 78.69 111 GLY A N 1
ATOM 862 C CA . GLY A 1 111 ? 9.369 5.843 8.866 1.00 78.69 111 GLY A CA 1
ATOM 863 C C . GLY A 1 111 ? 9.543 7.248 9.427 1.00 78.69 111 GLY A C 1
ATOM 864 O O . GLY A 1 111 ? 10.560 7.869 9.146 1.00 78.69 111 GLY A O 1
ATOM 865 N N . SER A 1 112 ? 8.621 7.735 10.268 1.00 76.44 112 SER A N 1
ATOM 866 C CA . SER A 1 112 ? 8.605 9.126 10.784 1.00 76.44 112 SER A CA 1
ATOM 867 C C . SER A 1 112 ? 9.905 9.612 11.458 1.00 76.44 112 SER A C 1
ATOM 869 O O . SER A 1 112 ? 10.028 10.776 11.824 1.00 76.44 112 SER A O 1
ATOM 871 N N . HIS A 1 113 ? 10.870 8.716 11.639 1.00 78.62 113 HIS A N 1
ATOM 872 C CA . HIS A 1 113 ? 12.211 8.937 12.156 1.00 78.62 113 HIS A CA 1
ATOM 873 C C . HIS A 1 113 ? 13.217 9.465 11.111 1.00 78.62 113 HIS A C 1
ATOM 875 O O . HIS A 1 113 ? 14.240 10.020 11.504 1.00 78.62 113 HIS A O 1
ATOM 881 N N . TRP A 1 114 ? 12.972 9.303 9.801 1.00 80.25 114 TRP A N 1
ATOM 882 C CA . TRP A 1 114 ? 13.939 9.643 8.746 1.00 80.25 114 TRP A CA 1
ATOM 883 C C . TRP A 1 114 ? 13.302 10.458 7.607 1.00 80.25 114 TRP A C 1
ATOM 885 O O . TRP A 1 114 ? 12.359 9.971 6.980 1.00 80.25 114 TRP A O 1
ATOM 895 N N . PRO A 1 115 ? 13.863 11.627 7.228 1.00 77.38 115 PRO A N 1
ATOM 896 C CA . PRO A 1 115 ? 13.266 12.518 6.222 1.00 77.38 115 PRO A CA 1
ATOM 897 C C . PRO A 1 115 ? 13.062 11.913 4.826 1.00 77.38 115 PRO A C 1
ATOM 899 O O . PRO A 1 115 ? 12.226 12.386 4.065 1.00 77.38 115 PRO A O 1
ATOM 902 N N . LEU A 1 116 ? 13.850 10.895 4.466 1.00 80.06 116 LEU A N 1
ATOM 903 C CA . LEU A 1 116 ? 13.809 10.256 3.145 1.00 80.06 116 LEU A CA 1
ATOM 904 C C . LEU A 1 116 ? 12.928 9.002 3.100 1.00 80.06 116 LEU A C 1
ATOM 906 O O . LEU A 1 116 ? 12.867 8.332 2.069 1.00 80.06 116 LEU A O 1
ATOM 910 N N . THR A 1 117 ? 12.280 8.645 4.206 1.00 82.88 117 THR A N 1
ATOM 911 C CA . THR A 1 117 ? 11.359 7.508 4.214 1.00 82.88 117 THR A CA 1
ATOM 912 C C . THR A 1 117 ? 9.988 7.915 3.704 1.00 82.88 117 THR A C 1
ATOM 914 O O . THR A 1 117 ? 9.565 9.065 3.793 1.00 82.88 117 THR A O 1
ATOM 917 N N . GLY A 1 118 ? 9.296 6.953 3.112 1.00 87.19 118 GLY A N 1
ATOM 918 C CA . GLY A 1 118 ? 7.990 7.186 2.533 1.00 87.19 118 GLY A CA 1
ATOM 919 C C . GLY A 1 118 ? 7.565 6.031 1.645 1.00 87.19 118 GLY A C 1
ATOM 920 O O . GLY A 1 118 ? 8.327 5.078 1.432 1.00 87.19 118 GLY A O 1
ATOM 921 N N . PRO A 1 119 ? 6.331 6.085 1.130 1.00 89.06 119 PRO A N 1
ATOM 922 C CA . PRO A 1 119 ? 5.873 5.089 0.190 1.00 89.06 119 PRO A CA 1
ATOM 923 C C . PRO A 1 119 ? 6.657 5.227 -1.108 1.00 89.06 119 PRO A C 1
ATOM 925 O O . PRO A 1 119 ? 7.100 6.313 -1.488 1.00 89.06 119 PRO A O 1
ATOM 928 N N . LEU A 1 120 ? 6.761 4.123 -1.841 1.00 87.44 120 LEU A N 1
ATOM 929 C CA . LEU A 1 120 ? 7.382 4.145 -3.152 1.00 87.44 120 LEU A CA 1
ATOM 930 C C . LEU A 1 120 ? 6.693 5.205 -4.052 1.00 87.44 120 LEU A C 1
ATOM 932 O O . LEU A 1 120 ? 5.461 5.168 -4.202 1.00 87.44 120 LEU A O 1
ATOM 936 N N . PRO A 1 121 ? 7.439 6.141 -4.674 1.00 89.50 121 PRO A N 1
ATOM 937 C CA . PRO A 1 121 ? 6.848 7.201 -5.487 1.00 89.50 121 PRO A CA 1
ATOM 938 C C . PRO A 1 121 ? 5.977 6.660 -6.625 1.00 89.50 121 PRO A C 1
ATOM 940 O O . PRO A 1 121 ? 6.294 5.638 -7.238 1.00 89.50 121 PRO A O 1
ATOM 943 N N . ALA A 1 122 ? 4.899 7.373 -6.972 1.00 90.56 122 ALA A N 1
ATOM 944 C CA . ALA A 1 122 ? 3.960 6.934 -8.012 1.00 90.56 122 ALA A CA 1
ATOM 945 C C . ALA A 1 122 ? 4.629 6.622 -9.353 1.00 90.56 122 ALA A C 1
ATOM 947 O O . ALA A 1 122 ? 4.250 5.663 -10.020 1.00 90.56 122 ALA A O 1
ATOM 948 N N . PHE A 1 123 ? 5.626 7.412 -9.761 1.00 87.00 123 PHE A N 1
ATOM 949 C CA . PHE A 1 123 ? 6.328 7.164 -11.019 1.00 87.00 123 PHE A CA 1
ATOM 950 C C . PHE A 1 123 ? 7.115 5.846 -10.994 1.00 87.00 123 PHE A C 1
ATOM 952 O O . PHE A 1 123 ? 7.232 5.203 -12.031 1.00 87.00 123 PHE A O 1
ATOM 959 N N . MET A 1 124 ? 7.637 5.427 -9.834 1.00 86.44 124 MET A N 1
ATOM 960 C CA . MET A 1 124 ? 8.324 4.143 -9.678 1.00 86.44 124 MET A CA 1
ATOM 961 C C . MET A 1 124 ? 7.322 2.989 -9.641 1.00 86.44 124 MET A C 1
ATOM 963 O O . MET A 1 124 ? 7.509 2.011 -10.359 1.00 86.44 124 MET A O 1
ATOM 967 N N . ARG A 1 125 ? 6.210 3.125 -8.903 1.00 87.56 125 ARG A N 1
ATOM 968 C CA . ARG A 1 125 ? 5.128 2.120 -8.903 1.00 87.56 125 ARG A CA 1
ATOM 969 C C . ARG A 1 125 ? 4.589 1.864 -10.306 1.00 87.56 125 ARG A C 1
ATOM 971 O O . ARG A 1 125 ? 4.617 0.726 -10.753 1.00 87.56 125 ARG A O 1
ATOM 978 N N . LYS A 1 126 ? 4.285 2.924 -11.064 1.00 82.81 126 LYS A N 1
ATOM 979 C CA . LYS A 1 126 ? 3.852 2.828 -12.473 1.00 82.81 126 LYS A CA 1
ATOM 980 C C . LYS A 1 126 ? 4.863 2.124 -13.388 1.00 82.81 126 LYS A C 1
ATOM 982 O O . LYS A 1 126 ? 4.477 1.610 -14.438 1.00 82.81 126 LYS A O 1
ATOM 987 N N . LYS A 1 127 ? 6.157 2.146 -13.043 1.00 78.69 127 LYS A N 1
ATOM 988 C CA . LYS A 1 127 ? 7.202 1.390 -13.752 1.00 78.69 127 LYS A CA 1
ATOM 989 C C . LYS A 1 127 ? 7.191 -0.085 -13.348 1.00 78.69 127 LYS A C 1
ATOM 991 O O . LYS A 1 127 ? 7.326 -0.934 -14.219 1.00 78.69 127 LYS A O 1
ATOM 996 N N . MET A 1 128 ? 7.020 -0.381 -12.060 1.00 77.88 128 MET A N 1
ATOM 997 C CA . MET A 1 128 ? 7.023 -1.747 -11.520 1.00 77.88 128 MET A CA 1
ATOM 998 C C . MET A 1 128 ? 5.750 -2.532 -11.861 1.00 77.88 128 MET A C 1
ATOM 1000 O O . MET A 1 128 ? 5.848 -3.709 -12.171 1.00 77.88 128 MET A O 1
ATOM 1004 N N . GLU A 1 129 ? 4.588 -1.875 -11.899 1.00 76.44 129 GLU A N 1
ATOM 1005 C CA . GLU A 1 129 ? 3.261 -2.455 -12.199 1.00 76.44 129 GLU A CA 1
ATOM 1006 C C . GLU A 1 129 ? 3.086 -2.964 -13.639 1.00 76.44 129 GLU A C 1
ATOM 1008 O O . GLU A 1 129 ? 2.003 -3.384 -14.037 1.00 76.44 129 GLU A O 1
ATOM 1013 N N . ARG A 1 130 ? 4.137 -2.929 -14.453 1.00 70.62 130 ARG A N 1
ATOM 1014 C CA . ARG A 1 130 ? 4.136 -3.449 -15.827 1.00 70.62 130 ARG A CA 1
ATOM 1015 C C . ARG A 1 130 ? 4.490 -4.929 -15.812 1.00 70.62 130 ARG A C 1
ATOM 1017 O O . ARG A 1 130 ? 5.492 -5.357 -16.390 1.00 70.62 130 ARG A O 1
ATOM 1024 N N . THR A 1 131 ? 3.706 -5.667 -15.044 1.00 57.88 131 THR A N 1
ATOM 1025 C CA . THR A 1 131 ? 4.021 -7.002 -14.557 1.00 57.88 131 THR A CA 1
ATOM 1026 C C . THR A 1 131 ? 4.026 -8.026 -15.686 1.00 57.88 131 THR A C 1
ATOM 1028 O O . THR A 1 131 ? 3.316 -7.891 -16.680 1.00 57.88 131 THR A O 1
ATOM 1031 N N . GLY A 1 132 ? 4.935 -9.001 -15.592 1.00 55.84 132 GLY A N 1
ATOM 1032 C CA . GLY A 1 132 ? 5.116 -10.052 -16.600 1.00 55.84 132 GLY A CA 1
ATOM 1033 C C . GLY A 1 132 ? 5.993 -9.697 -17.811 1.00 55.84 132 GLY A C 1
ATOM 1034 O O . GLY A 1 132 ? 6.363 -10.603 -18.553 1.00 55.84 132 GLY A O 1
ATOM 1035 N N . LEU A 1 133 ? 6.398 -8.432 -18.011 1.00 52.78 133 LEU A N 1
ATOM 1036 C CA . LEU A 1 133 ? 7.276 -8.053 -19.138 1.00 52.78 133 LEU A CA 1
ATOM 1037 C C . LEU A 1 133 ? 8.763 -7.977 -18.820 1.00 52.78 133 LEU A C 1
ATOM 1039 O O . LEU A 1 133 ? 9.586 -7.921 -19.732 1.00 52.78 133 LEU A O 1
ATOM 1043 N N . CYS A 1 134 ? 9.114 -7.925 -17.539 1.00 60.84 134 CYS A N 1
ATOM 1044 C CA . CYS A 1 134 ? 10.509 -7.877 -17.132 1.00 60.84 134 CYS A CA 1
ATOM 1045 C C . CYS A 1 134 ? 11.245 -9.150 -17.566 1.00 60.84 134 CYS A C 1
ATOM 1047 O O . CYS A 1 134 ? 12.360 -9.043 -18.056 1.00 60.84 134 CYS A O 1
ATOM 1049 N N . ILE A 1 135 ? 10.610 -10.323 -17.478 1.00 58.19 135 ILE A N 1
ATOM 1050 C CA . ILE A 1 135 ? 11.227 -11.611 -17.826 1.00 58.19 135 ILE A CA 1
ATOM 1051 C C . ILE A 1 135 ? 11.626 -11.667 -19.308 1.00 58.19 135 ILE A C 1
ATOM 1053 O O . ILE A 1 135 ? 12.749 -12.051 -19.611 1.00 58.19 135 ILE A O 1
ATOM 1057 N N . GLY A 1 136 ? 10.773 -11.213 -20.234 1.00 56.34 136 GLY A N 1
ATOM 1058 C CA . GLY A 1 136 ? 11.061 -11.294 -21.675 1.00 56.34 136 GLY A CA 1
ATOM 1059 C C . GLY A 1 136 ? 12.293 -10.496 -22.129 1.00 56.34 136 GLY A C 1
ATOM 1060 O O . GLY A 1 136 ? 12.934 -10.869 -23.109 1.00 56.34 136 GLY A O 1
ATOM 1061 N N . CYS A 1 137 ? 12.641 -9.431 -21.400 1.00 55.41 137 CYS A N 1
ATOM 1062 C CA . CYS A 1 137 ? 13.784 -8.565 -21.694 1.00 55.41 137 CYS A CA 1
ATOM 1063 C C . CYS A 1 137 ? 14.976 -8.819 -20.751 1.00 55.41 137 CYS A C 1
ATOM 1065 O O . CYS A 1 137 ? 16.108 -8.922 -21.209 1.00 55.41 137 CYS A O 1
ATOM 1067 N N . HIS A 1 138 ? 14.751 -8.962 -19.443 1.00 65.06 138 HIS A N 1
ATOM 1068 C CA . HIS A 1 138 ? 15.824 -9.118 -18.456 1.00 65.06 138 HIS A CA 1
ATOM 1069 C C . HIS A 1 138 ? 16.347 -10.547 -18.324 1.00 65.06 138 HIS A C 1
ATOM 1071 O O . HIS A 1 138 ? 17.509 -10.713 -17.967 1.00 65.06 138 HIS A O 1
ATOM 1077 N N . GLN A 1 139 ? 15.556 -11.583 -18.625 1.00 68.19 139 GLN A N 1
ATOM 1078 C CA . GLN A 1 139 ? 16.064 -12.959 -18.558 1.00 68.19 139 GLN A CA 1
ATOM 1079 C C . GLN A 1 139 ? 17.192 -13.190 -19.571 1.00 68.19 139 GLN A C 1
ATOM 1081 O O . GLN A 1 139 ? 18.159 -13.883 -19.269 1.00 68.19 139 GLN A O 1
ATOM 1086 N N . ASN A 1 140 ? 17.089 -12.553 -20.740 1.00 72.25 140 ASN A N 1
ATOM 1087 C CA . ASN A 1 140 ? 18.035 -12.690 -21.844 1.00 72.25 140 ASN A CA 1
ATOM 1088 C C . ASN A 1 140 ? 18.899 -11.434 -22.039 1.00 72.25 140 ASN A C 1
ATOM 1090 O O . ASN A 1 140 ? 19.490 -11.270 -23.098 1.00 72.25 140 ASN A O 1
ATOM 1094 N N . MET A 1 141 ? 18.998 -10.536 -21.049 1.00 71.19 141 MET A N 1
ATOM 1095 C CA . MET A 1 141 ? 19.770 -9.289 -21.212 1.00 71.19 141 MET A CA 1
ATOM 1096 C C . MET A 1 141 ? 21.271 -9.515 -21.442 1.00 71.19 141 MET A C 1
ATOM 1098 O O . MET A 1 141 ? 21.963 -8.604 -21.879 1.00 71.19 141 MET A O 1
ATOM 1102 N N . LEU A 1 142 ? 21.767 -10.716 -21.130 1.00 79.12 142 LEU A N 1
ATOM 1103 C CA . LEU A 1 142 ? 23.146 -11.131 -21.394 1.00 79.12 142 LEU A CA 1
ATOM 1104 C C . LEU A 1 142 ? 23.356 -11.635 -22.834 1.00 79.12 142 LEU A C 1
ATOM 1106 O O . LEU A 1 142 ? 24.496 -11.820 -23.244 1.00 79.12 142 LEU A O 1
ATOM 1110 N N . ASP A 1 143 ? 22.288 -11.859 -23.604 1.00 85.56 143 ASP A N 1
ATOM 1111 C CA . ASP A 1 143 ? 22.378 -12.111 -25.043 1.00 85.56 143 ASP A CA 1
ATOM 1112 C C . ASP A 1 143 ? 22.474 -10.765 -25.768 1.00 85.56 143 ASP A C 1
ATOM 1114 O O . ASP A 1 143 ? 21.468 -10.106 -26.039 1.00 85.56 143 ASP A O 1
ATOM 1118 N N . GLU A 1 144 ? 23.699 -10.344 -26.075 1.00 84.69 144 GLU A N 1
ATOM 1119 C CA . GLU A 1 144 ? 23.978 -9.060 -26.724 1.00 84.69 144 GLU A CA 1
ATOM 1120 C C . GLU A 1 144 ? 23.263 -8.907 -28.077 1.00 84.69 144 GLU A C 1
ATOM 1122 O O . GLU A 1 144 ? 22.777 -7.823 -28.410 1.00 84.69 144 GLU A O 1
ATOM 1127 N N . GLY A 1 145 ? 23.153 -9.992 -28.852 1.00 86.50 145 GLY A N 1
ATOM 1128 C CA . GLY A 1 145 ? 22.558 -9.979 -30.188 1.00 86.50 145 GLY A CA 1
ATOM 1129 C C . GLY A 1 145 ? 21.039 -9.834 -30.156 1.00 86.50 145 GLY A C 1
ATOM 1130 O O . GLY A 1 145 ? 20.456 -9.153 -31.008 1.00 86.50 145 GLY A O 1
ATOM 1131 N N . MET A 1 146 ? 20.387 -10.448 -29.169 1.00 81.62 146 MET A N 1
ATOM 1132 C CA . MET A 1 146 ? 18.978 -10.207 -28.875 1.00 81.62 146 MET A CA 1
ATOM 1133 C C . MET A 1 146 ? 18.785 -8.803 -28.299 1.00 81.62 146 MET A C 1
ATOM 1135 O O . MET A 1 146 ? 17.929 -8.057 -28.782 1.00 81.62 146 MET A O 1
ATOM 1139 N N . TRP A 1 147 ? 19.588 -8.427 -27.301 1.00 80.56 147 TRP A N 1
ATOM 1140 C CA . TRP A 1 147 ? 19.452 -7.170 -26.573 1.00 80.56 147 TRP A CA 1
ATOM 1141 C C . TRP A 1 147 ? 19.584 -5.957 -27.490 1.00 80.56 147 TRP A C 1
ATOM 1143 O O . TRP A 1 147 ? 18.739 -5.067 -27.441 1.00 80.56 147 TRP A O 1
ATOM 1153 N N . ALA A 1 148 ? 20.548 -5.955 -28.413 1.00 83.31 148 ALA A N 1
ATOM 1154 C CA . ALA A 1 148 ? 20.720 -4.883 -29.394 1.00 83.31 148 ALA A CA 1
ATOM 1155 C C . ALA A 1 148 ? 19.478 -4.645 -30.278 1.00 83.31 148 ALA A C 1
ATOM 1157 O O . ALA A 1 148 ? 19.275 -3.535 -30.765 1.00 83.31 148 ALA A O 1
ATOM 1158 N N . LYS A 1 149 ? 18.632 -5.664 -30.486 1.00 82.75 149 LYS A N 1
ATOM 1159 C CA . LYS A 1 149 ? 17.426 -5.576 -31.330 1.00 82.75 149 LYS A CA 1
ATOM 1160 C C . LYS A 1 149 ? 16.182 -5.112 -30.575 1.00 82.75 149 LYS A C 1
ATOM 1162 O O . LYS A 1 149 ? 15.247 -4.625 -31.205 1.00 82.75 149 LYS A O 1
ATOM 1167 N N . VAL A 1 150 ? 16.136 -5.320 -29.259 1.00 76.56 150 VAL A N 1
ATOM 1168 C CA . VAL A 1 150 ? 14.928 -5.094 -28.441 1.00 76.56 150 VAL A CA 1
ATOM 1169 C C . VAL A 1 150 ? 15.101 -4.004 -27.386 1.00 76.56 150 VAL A C 1
ATOM 1171 O O . VAL A 1 150 ? 14.105 -3.484 -26.884 1.00 76.56 150 VAL A O 1
ATOM 1174 N N . ASN A 1 151 ? 16.341 -3.640 -27.051 1.00 74.94 151 ASN A N 1
ATOM 1175 C CA . ASN A 1 151 ? 16.633 -2.581 -26.100 1.00 74.94 151 ASN A CA 1
ATOM 1176 C C . ASN A 1 151 ? 16.285 -1.215 -26.702 1.00 74.94 151 ASN A C 1
ATOM 1178 O O . ASN A 1 151 ? 16.744 -0.848 -27.781 1.00 74.94 151 ASN A O 1
ATOM 1182 N N . SER A 1 152 ? 15.491 -0.440 -25.972 1.00 73.06 152 SER A N 1
ATOM 1183 C CA . SER A 1 152 ? 15.173 0.942 -26.303 1.00 73.06 152 SER A CA 1
ATOM 1184 C C . SER A 1 152 ? 15.263 1.787 -25.043 1.00 73.06 152 SER A C 1
ATOM 1186 O O . SER A 1 152 ? 14.781 1.395 -23.982 1.00 73.06 152 SER A O 1
ATOM 1188 N N . THR A 1 153 ? 15.839 2.981 -25.169 1.00 68.69 153 THR A N 1
ATOM 1189 C CA . THR A 1 153 ? 15.816 3.996 -24.107 1.00 68.69 153 THR A CA 1
ATOM 1190 C C . THR A 1 153 ? 14.435 4.641 -23.958 1.00 68.69 153 THR A C 1
ATOM 1192 O O . THR A 1 153 ? 14.166 5.301 -22.953 1.00 68.69 153 THR A O 1
ATOM 1195 N N . ALA A 1 154 ? 13.546 4.452 -24.941 1.00 71.00 154 ALA A N 1
ATOM 1196 C CA . ALA A 1 154 ? 12.212 5.022 -24.939 1.00 71.00 154 ALA A CA 1
ATOM 1197 C C . ALA A 1 154 ? 11.291 4.280 -23.967 1.00 71.00 154 ALA A C 1
ATOM 1199 O O . ALA A 1 154 ? 11.187 3.052 -23.952 1.00 71.00 154 ALA A O 1
ATOM 1200 N N . PHE A 1 155 ? 10.563 5.055 -23.170 1.00 65.62 155 PHE A N 1
ATOM 1201 C CA . PHE A 1 155 ? 9.594 4.509 -22.241 1.00 65.62 155 PHE A CA 1
ATOM 1202 C C . PHE A 1 155 ? 8.266 4.222 -22.939 1.00 65.62 155 PHE A C 1
ATOM 1204 O O . PHE A 1 155 ? 7.676 5.090 -23.575 1.00 65.62 155 PHE A O 1
ATOM 1211 N N . ILE A 1 156 ? 7.773 3.001 -22.765 1.00 69.38 156 ILE A N 1
ATOM 1212 C CA . ILE A 1 156 ? 6.573 2.499 -23.438 1.00 69.38 156 ILE A CA 1
ATOM 1213 C C . ILE A 1 156 ? 5.395 2.590 -22.470 1.00 69.38 156 ILE A C 1
ATOM 1215 O O . ILE A 1 156 ? 5.518 2.117 -21.352 1.00 69.38 156 ILE A O 1
ATOM 1219 N N . ASN A 1 157 ? 4.262 3.197 -22.809 1.00 65.75 157 ASN A N 1
ATOM 1220 C CA . ASN A 1 157 ? 3.079 3.231 -21.935 1.00 65.75 157 ASN A CA 1
ATOM 1221 C C . ASN A 1 157 ? 2.274 1.908 -21.985 1.00 65.75 157 ASN A C 1
ATOM 1223 O O . ASN A 1 157 ? 2.606 0.998 -22.740 1.00 65.75 157 ASN A O 1
ATOM 1227 N N . ASN A 1 158 ? 1.205 1.782 -21.188 1.00 66.06 158 ASN A N 1
ATOM 1228 C CA . ASN A 1 158 ? 0.413 0.541 -21.118 1.00 66.06 158 ASN A CA 1
ATOM 1229 C C . ASN A 1 158 ? -0.254 0.165 -22.452 1.00 66.06 158 ASN A C 1
ATOM 1231 O O . ASN A 1 158 ? -0.439 -1.013 -22.743 1.00 66.06 158 ASN A O 1
ATOM 1235 N N . GLU A 1 159 ? -0.630 1.145 -23.268 1.00 72.94 159 GLU A N 1
ATOM 1236 C CA . GLU A 1 159 ? -1.245 0.901 -24.571 1.00 72.94 159 GLU A CA 1
ATOM 1237 C C . GLU A 1 159 ? -0.219 0.408 -25.590 1.00 72.94 159 GLU A C 1
ATOM 1239 O O . GLU A 1 159 ? -0.407 -0.638 -26.212 1.00 72.94 159 GLU A O 1
ATOM 1244 N N . GLN A 1 160 ? 0.913 1.104 -25.684 1.00 74.94 160 GLN A N 1
ATOM 1245 C CA . GLN A 1 160 ? 2.039 0.702 -26.520 1.00 74.94 160 GLN A CA 1
ATOM 1246 C C . GLN A 1 160 ? 2.574 -0.678 -26.100 1.00 74.94 160 GLN A C 1
ATOM 1248 O O . GLN A 1 160 ? 2.934 -1.497 -26.942 1.00 74.94 160 GLN A O 1
ATOM 1253 N N . HIS A 1 161 ? 2.556 -0.976 -24.802 1.00 72.19 161 HIS A N 1
ATOM 1254 C CA . HIS A 1 161 ? 2.899 -2.284 -24.261 1.00 72.19 161 HIS A CA 1
ATOM 1255 C C . HIS A 1 161 ? 1.953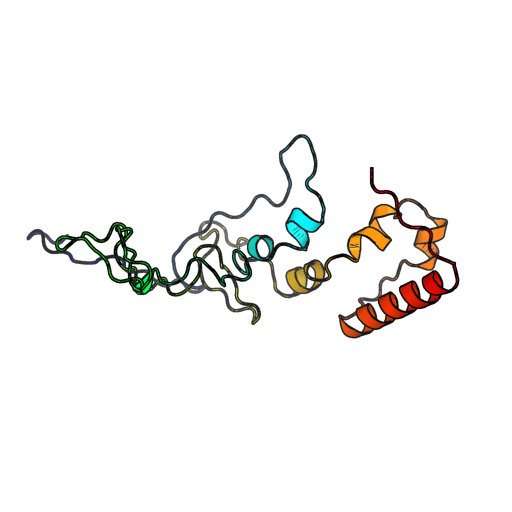 -3.385 -24.758 1.00 72.19 161 HIS A C 1
ATOM 1257 O O . HIS A 1 161 ? 2.417 -4.403 -25.272 1.00 72.19 161 HIS A O 1
ATOM 1263 N N . ARG A 1 162 ? 0.629 -3.179 -24.663 1.00 72.00 162 ARG A N 1
ATOM 1264 C CA . ARG A 1 162 ? -0.360 -4.130 -25.202 1.00 72.00 162 ARG A CA 1
ATOM 1265 C C . ARG A 1 162 ? -0.143 -4.362 -26.696 1.00 72.00 162 ARG A C 1
ATOM 1267 O O . ARG A 1 162 ? -0.225 -5.499 -27.154 1.00 72.00 162 ARG A O 1
ATOM 1274 N N . ALA A 1 163 ? 0.194 -3.309 -27.441 1.00 80.50 163 ALA A N 1
ATOM 1275 C CA . ALA A 1 163 ? 0.502 -3.419 -28.862 1.00 80.50 163 ALA A CA 1
ATOM 1276 C C . ALA A 1 163 ? 1.748 -4.285 -29.130 1.00 80.50 163 ALA A C 1
ATOM 1278 O O . ALA A 1 163 ? 1.731 -5.107 -30.045 1.00 80.50 163 ALA A O 1
ATOM 1279 N N . ILE A 1 164 ? 2.809 -4.153 -28.328 1.00 78.88 164 ILE A N 1
ATOM 1280 C CA . ILE A 1 164 ? 4.025 -4.976 -28.453 1.00 78.88 164 ILE A CA 1
ATOM 1281 C C . ILE A 1 164 ? 3.742 -6.436 -28.119 1.00 78.88 164 ILE A C 1
ATOM 1283 O O . ILE A 1 164 ? 4.144 -7.313 -28.880 1.00 78.88 164 ILE A O 1
ATOM 1287 N N . MET A 1 165 ? 2.999 -6.707 -27.044 1.00 78.00 165 MET A N 1
ATOM 1288 C CA . MET A 1 165 ? 2.620 -8.078 -26.693 1.00 78.00 165 MET A CA 1
ATOM 1289 C C . MET A 1 165 ? 1.758 -8.726 -27.769 1.00 78.00 165 MET A C 1
ATOM 1291 O O . MET A 1 165 ? 2.005 -9.869 -28.143 1.00 78.00 165 MET A O 1
ATOM 1295 N N . ASN A 1 166 ? 0.816 -7.979 -28.346 1.00 81.12 166 ASN A N 1
ATOM 1296 C CA . ASN A 1 166 ? 0.029 -8.469 -29.469 1.00 81.12 166 ASN A CA 1
ATOM 1297 C C . ASN A 1 166 ? 0.907 -8.793 -30.692 1.00 81.12 166 ASN A C 1
ATOM 1299 O O . ASN A 1 166 ? 0.717 -9.827 -31.331 1.00 81.12 166 ASN A O 1
ATOM 1303 N N . ARG A 1 167 ? 1.912 -7.956 -30.997 1.00 83.75 167 ARG A N 1
ATOM 1304 C CA . ARG A 1 167 ? 2.888 -8.231 -32.069 1.00 83.75 167 ARG A CA 1
ATOM 1305 C C . ARG A 1 167 ? 3.719 -9.480 -31.777 1.00 83.75 167 ARG A C 1
ATOM 1307 O O . ARG A 1 167 ? 3.890 -10.297 -32.676 1.00 83.75 167 ARG A O 1
ATOM 1314 N N . ALA A 1 168 ? 4.201 -9.644 -30.546 1.00 81.50 168 ALA A N 1
ATOM 1315 C CA . ALA A 1 168 ? 4.983 -10.807 -30.134 1.00 81.50 168 ALA A CA 1
ATOM 1316 C C . ALA A 1 168 ? 4.163 -12.103 -30.247 1.00 81.50 168 ALA A C 1
ATOM 1318 O O . ALA A 1 168 ? 4.619 -13.067 -30.859 1.00 81.50 168 ALA A O 1
ATOM 1319 N N . LEU A 1 169 ? 2.921 -12.097 -29.753 1.00 81.69 169 LEU A N 1
ATOM 1320 C CA . LEU A 1 169 ? 1.991 -13.222 -29.881 1.00 81.69 169 LEU A CA 1
ATOM 1321 C C . LEU A 1 169 ? 1.655 -13.524 -31.347 1.00 81.69 169 LEU A C 1
ATOM 1323 O O . LEU A 1 169 ? 1.655 -14.685 -31.744 1.00 81.69 169 LEU A O 1
ATOM 1327 N N . SER A 1 170 ? 1.440 -12.495 -32.170 1.00 85.50 170 SER A N 1
ATOM 1328 C CA . SER A 1 170 ? 1.185 -12.646 -33.612 1.00 85.50 170 SER A CA 1
ATOM 1329 C C . SER A 1 170 ? 2.400 -13.167 -34.386 1.00 85.50 170 SER A C 1
ATOM 1331 O O . SER A 1 170 ? 2.256 -13.823 -35.414 1.00 85.50 170 SER A O 1
ATOM 1333 N N . ALA A 1 171 ? 3.618 -12.861 -33.935 1.00 86.00 171 ALA A N 1
ATOM 1334 C CA . ALA A 1 171 ? 4.834 -13.430 -34.503 1.00 86.00 171 ALA A CA 1
ATOM 1335 C C . ALA A 1 171 ? 5.003 -14.895 -34.079 1.00 86.00 171 ALA A C 1
ATOM 1337 O O . ALA A 1 171 ? 5.351 -15.733 -34.908 1.00 86.00 171 ALA A O 1
ATOM 1338 N N . TYR A 1 172 ? 4.710 -15.205 -32.814 1.00 81.69 172 TYR A N 1
ATOM 1339 C CA . TYR A 1 172 ? 4.766 -16.560 -32.277 1.00 81.69 172 TYR A CA 1
ATOM 1340 C C . TYR A 1 172 ? 3.709 -17.485 -32.897 1.00 81.69 172 TYR A C 1
ATOM 1342 O O . TYR A 1 172 ? 4.011 -18.641 -33.178 1.00 81.69 172 TYR A O 1
ATOM 1350 N N . SER A 1 173 ? 2.505 -16.983 -33.192 1.00 83.25 173 SER A N 1
ATOM 1351 C CA . SER A 1 173 ? 1.410 -17.774 -33.778 1.00 83.25 173 SER A CA 1
ATOM 1352 C C . SER A 1 173 ? 1.708 -18.318 -35.179 1.00 83.25 173 SER A C 1
ATOM 1354 O O . SER A 1 173 ? 1.047 -19.251 -35.629 1.00 83.25 173 SER A O 1
ATOM 1356 N N . LYS A 1 174 ? 2.727 -17.777 -35.860 1.00 84.44 174 LYS A N 1
ATOM 1357 C CA . LYS A 1 174 ? 3.230 -18.306 -37.137 1.00 84.44 174 LYS A CA 1
ATOM 1358 C C . LYS A 1 174 ? 3.909 -19.669 -36.984 1.00 84.44 174 LYS A C 1
ATOM 1360 O O . LYS A 1 174 ? 4.093 -20.371 -37.973 1.00 84.44 174 LYS A O 1
ATOM 1365 N N . TYR A 1 175 ? 4.265 -20.049 -35.760 1.00 81.69 175 TYR A N 1
ATOM 1366 C CA . TYR A 1 175 ? 4.830 -21.346 -35.425 1.00 81.69 175 TYR A CA 1
ATOM 1367 C C . TYR A 1 175 ? 3.756 -22.198 -34.741 1.00 81.69 175 TYR A C 1
ATOM 1369 O O . TYR A 1 175 ? 3.096 -21.754 -33.801 1.00 81.69 175 TYR A O 1
ATOM 1377 N N . LYS A 1 176 ? 3.576 -23.447 -35.189 1.00 72.44 176 LYS A N 1
ATOM 1378 C CA . LYS A 1 176 ? 2.653 -24.390 -34.540 1.00 72.44 176 LYS A CA 1
ATOM 1379 C C . LYS A 1 176 ? 3.180 -24.705 -33.138 1.00 72.44 176 LYS A C 1
ATOM 1381 O O . LYS A 1 176 ? 4.193 -25.384 -32.993 1.00 72.44 176 LYS A O 1
ATOM 1386 N N . SER A 1 177 ? 2.515 -24.186 -32.112 1.00 65.12 177 SER A N 1
ATOM 1387 C CA . SER A 1 177 ? 2.958 -24.308 -30.723 1.00 65.12 177 SER A CA 1
ATOM 1388 C C . SER A 1 177 ? 2.837 -25.763 -30.259 1.00 65.12 177 SER A C 1
ATOM 1390 O O . SER A 1 177 ? 1.741 -26.322 -30.238 1.00 65.12 177 SER A O 1
ATOM 1392 N N . ALA A 1 178 ? 3.950 -26.390 -29.878 1.00 66.31 178 ALA A N 1
ATOM 1393 C CA . ALA A 1 178 ? 3.901 -27.613 -29.083 1.00 66.31 178 ALA A CA 1
ATOM 1394 C C . ALA A 1 178 ? 3.558 -27.245 -27.625 1.00 66.31 178 ALA A C 1
ATOM 1396 O O . ALA A 1 178 ? 3.992 -26.189 -27.156 1.00 66.31 178 ALA A O 1
ATOM 1397 N N . PRO A 1 179 ? 2.798 -28.075 -26.890 1.00 66.94 179 PRO A N 1
ATOM 1398 C CA . PRO A 1 179 ? 2.513 -27.811 -25.485 1.00 66.94 179 PRO A CA 1
ATOM 1399 C C . PRO A 1 179 ? 3.818 -27.729 -24.685 1.00 66.94 179 PRO A C 1
ATOM 1401 O O . PRO A 1 179 ? 4.667 -28.621 -24.761 1.00 66.94 179 PRO A O 1
ATOM 1404 N N . ILE A 1 180 ? 3.971 -26.654 -23.909 1.00 70.50 180 ILE A N 1
ATOM 1405 C CA . ILE A 1 180 ? 5.115 -26.470 -23.015 1.00 70.50 180 ILE A CA 1
ATOM 1406 C C . ILE A 1 180 ? 4.995 -27.511 -21.898 1.00 70.50 180 ILE A C 1
ATOM 1408 O O . ILE A 1 180 ? 4.100 -27.431 -21.058 1.00 70.50 180 ILE A O 1
ATOM 1412 N N . LYS A 1 181 ? 5.897 -28.497 -21.879 1.00 57.31 181 LYS A N 1
ATOM 1413 C CA . LYS A 1 181 ? 6.043 -29.402 -20.734 1.00 57.31 181 LYS A CA 1
ATOM 1414 C C . LYS A 1 181 ? 6.842 -28.680 -19.655 1.00 57.31 181 LYS A C 1
ATOM 1416 O O . LYS A 1 181 ? 8.067 -28.613 -19.732 1.00 57.31 181 LYS A O 1
ATOM 1421 N N . LEU A 1 182 ? 6.143 -28.116 -18.678 1.00 50.44 182 LEU A N 1
ATOM 1422 C CA . LEU A 1 182 ? 6.770 -27.627 -17.453 1.00 50.44 182 LEU A CA 1
ATOM 1423 C C . LEU A 1 182 ? 7.242 -28.845 -16.642 1.00 50.44 182 LEU A C 1
ATOM 1425 O O . LEU A 1 182 ? 6.491 -29.811 -16.500 1.00 50.44 182 LEU A O 1
ATOM 1429 N N . LYS A 1 183 ? 8.503 -28.823 -16.200 1.00 41.22 183 LYS A N 1
ATOM 1430 C CA . LYS A 1 183 ? 9.037 -29.781 -15.222 1.00 41.22 183 LYS A CA 1
ATOM 1431 C C . LYS A 1 183 ? 8.620 -29.380 -13.817 1.00 41.22 183 LYS A C 1
ATOM 1433 O O . LYS A 1 183 ? 8.592 -28.156 -13.562 1.00 41.22 183 LYS A O 1
#

pLDDT: mean 82.45, std 10.94, range [41.22, 95.62]

InterPro domains:
  IPR036280 Multiheme cytochrome superfamily [SSF48695] (24-142)

Organism: NCBI:txid408172